Protein AF-A0A812YQ00-F1 (afdb_monomer_lite)

pLDDT: mean 88.26, std 10.41, range [41.34, 98.38]

Sequence (269 aa):
MVVDFFAPWCKACPKAAQKMDELAEKHSGRCQFVLVCVDGSIEEARDFASTHGIQRCIITAVVDEDAPQSYGVSGLPHTTVIAPSGKVAKNGNHTEVTLPDDLDAVLATEDAILPAPRQSRVSEEYRRLEKEDPLLKENPKRWVMFPLQHPEVWEMYKKHEASFWTAEEIDLAQDSKDWVNLNEGEQHFIKHVLAFFAASDGIVLENLASQFSSEIQIPEARAFYGFQIAMENIHSETYSLLIEQYIKDPSERENLFDAIHTMPPVREK

Structure (mmCIF, N/CA/C/O backbone):
data_AF-A0A812YQ00-F1
#
_entry.id   AF-A0A812YQ00-F1
#
loop_
_atom_site.group_PDB
_atom_site.id
_atom_site.type_symbol
_atom_site.label_atom_id
_atom_site.label_alt_id
_atom_site.label_comp_id
_atom_site.label_asym_id
_atom_site.label_entity_id
_atom_site.label_seq_id
_atom_site.pdbx_PDB_ins_code
_atom_site.Cartn_x
_atom_site.Cartn_y
_atom_site.Cartn_z
_atom_site.occupancy
_atom_site.B_iso_or_equiv
_atom_site.auth_seq_id
_atom_site.auth_comp_id
_atom_site.auth_asym_id
_atom_site.auth_atom_id
_atom_site.pdbx_PDB_model_num
ATOM 1 N N . MET A 1 1 ? -7.955 -9.219 -30.422 1.00 87.31 1 MET A N 1
ATOM 2 C CA . MET A 1 1 ? -8.400 -7.944 -29.817 1.00 87.31 1 MET A CA 1
ATOM 3 C C . MET A 1 1 ? -8.642 -6.952 -30.935 1.00 87.31 1 MET A C 1
ATOM 5 O O . MET A 1 1 ? -7.884 -6.961 -31.898 1.00 87.31 1 MET A O 1
ATOM 9 N N . VAL A 1 2 ? -9.677 -6.130 -30.825 1.00 91.75 2 VAL A N 1
ATOM 10 C CA . VAL A 1 2 ? -9.954 -5.030 -31.753 1.00 91.75 2 VAL A CA 1
ATOM 11 C C . VAL A 1 2 ? -9.782 -3.725 -30.991 1.00 91.75 2 VAL A C 1
ATOM 13 O O . VAL A 1 2 ? -10.356 -3.563 -29.916 1.00 91.75 2 VAL A O 1
ATOM 16 N N . VAL A 1 3 ? -8.969 -2.825 -31.528 1.00 93.25 3 VAL A N 1
ATOM 17 C CA . VAL A 1 3 ? -8.712 -1.498 -30.967 1.00 93.25 3 VAL A CA 1
ATOM 18 C C . VAL A 1 3 ? -9.261 -0.470 -31.940 1.00 93.25 3 VAL A C 1
ATOM 20 O O . VAL A 1 3 ? -8.992 -0.583 -33.133 1.00 93.25 3 VAL A O 1
ATOM 23 N N . ASP A 1 4 ? -10.010 0.511 -31.458 1.00 94.00 4 ASP A N 1
ATOM 24 C CA . ASP A 1 4 ? -10.463 1.634 -32.275 1.00 94.00 4 ASP A CA 1
ATOM 25 C C . ASP A 1 4 ? -10.107 2.955 -31.620 1.00 94.00 4 ASP A C 1
ATOM 27 O O . ASP A 1 4 ? -10.330 3.175 -30.428 1.00 94.00 4 ASP A O 1
ATOM 31 N N . PHE A 1 5 ? -9.487 3.808 -32.420 1.00 94.38 5 PHE A N 1
ATOM 32 C CA . PHE A 1 5 ? -9.024 5.118 -32.023 1.00 94.38 5 PHE A CA 1
ATOM 33 C C . PHE A 1 5 ? -10.079 6.147 -32.404 1.00 94.38 5 PHE A C 1
ATOM 35 O O . PHE A 1 5 ? -10.497 6.230 -33.564 1.00 94.38 5 PHE A O 1
ATOM 42 N N . PHE A 1 6 ? -10.474 6.961 -31.428 1.00 94.75 6 PHE A N 1
ATOM 43 C CA . PHE A 1 6 ? -11.501 7.980 -31.591 1.00 94.75 6 PHE A CA 1
ATOM 44 C C . PHE A 1 6 ? -11.133 9.283 -30.882 1.00 94.75 6 PHE A C 1
ATOM 46 O O . PHE A 1 6 ? -10.221 9.335 -30.061 1.00 94.75 6 PHE A O 1
ATOM 53 N N . ALA A 1 7 ? -11.884 10.338 -31.187 1.00 93.25 7 ALA A N 1
ATOM 54 C CA . ALA A 1 7 ? -11.854 11.593 -30.447 1.00 93.25 7 ALA A CA 1
ATOM 55 C C . ALA A 1 7 ? -13.291 12.080 -30.190 1.00 93.25 7 ALA A C 1
ATOM 57 O O . ALA A 1 7 ? -14.163 11.820 -31.027 1.00 93.25 7 ALA A O 1
ATOM 58 N N . PRO A 1 8 ? -13.575 12.814 -29.101 1.00 91.06 8 PRO A N 1
ATOM 59 C CA . PRO A 1 8 ? -14.932 13.270 -28.784 1.00 91.06 8 PRO A CA 1
ATOM 60 C C . PRO A 1 8 ? -15.553 14.163 -29.871 1.00 91.06 8 PRO A C 1
ATOM 62 O O . PRO A 1 8 ? -16.758 14.116 -30.113 1.00 91.06 8 PRO A O 1
ATOM 65 N N . TRP A 1 9 ? -14.733 14.940 -30.586 1.00 90.62 9 TRP A N 1
ATOM 66 C CA . TRP A 1 9 ? -15.171 15.817 -31.681 1.00 90.62 9 TRP A CA 1
ATOM 67 C C . TRP A 1 9 ? -15.408 15.084 -33.016 1.00 90.62 9 TRP A C 1
ATOM 69 O O . TRP A 1 9 ? -15.909 15.673 -33.983 1.00 90.62 9 TRP A O 1
ATOM 79 N N . CYS A 1 10 ? -15.054 13.801 -33.109 1.00 92.56 10 CYS A N 1
ATOM 80 C CA . CYS A 1 10 ? -15.135 13.019 -34.337 1.00 92.56 10 CYS A CA 1
ATOM 81 C C . CYS A 1 10 ? -16.581 12.616 -34.664 1.00 92.56 10 CYS A C 1
ATOM 83 O O . CYS A 1 10 ? -17.190 11.783 -33.998 1.00 92.56 10 CYS A O 1
ATOM 85 N N . LYS A 1 11 ? -17.119 13.127 -35.778 1.00 92.12 11 LYS A N 1
ATOM 86 C CA . LYS A 1 11 ? -18.513 12.871 -36.200 1.00 92.12 11 LYS A CA 1
ATOM 87 C C . LYS A 1 11 ? -18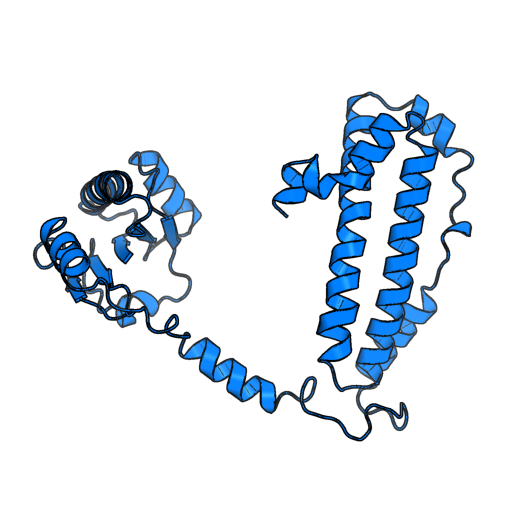.818 11.413 -36.558 1.00 92.12 11 LYS A C 1
ATOM 89 O O . LYS A 1 11 ? -19.960 10.982 -36.430 1.00 92.12 11 LYS A O 1
ATOM 94 N N . ALA A 1 12 ? -17.833 10.677 -37.069 1.00 91.31 12 ALA A N 1
ATOM 95 C CA . ALA A 1 12 ? -18.013 9.293 -37.509 1.00 91.31 12 ALA A CA 1
ATOM 96 C C . ALA A 1 12 ? -17.784 8.271 -36.381 1.00 91.31 12 ALA A C 1
ATOM 98 O O . ALA A 1 12 ? -18.273 7.144 -36.465 1.00 91.31 12 ALA A O 1
ATOM 99 N N . CYS A 1 13 ? -17.095 8.676 -35.314 1.00 93.25 13 CYS A N 1
ATOM 100 C CA . CYS A 1 13 ? -16.687 7.803 -34.226 1.00 93.25 13 CYS A CA 1
ATOM 101 C C . CYS A 1 13 ? -17.855 7.227 -33.402 1.00 93.25 13 CYS A C 1
ATOM 103 O O . CYS A 1 13 ? -17.796 6.040 -33.099 1.00 93.25 13 CYS A O 1
ATOM 105 N N . PRO A 1 14 ? -18.956 7.958 -33.117 1.00 94.69 14 PRO A N 1
ATOM 106 C CA . PRO A 1 14 ? -20.112 7.387 -32.420 1.00 94.69 14 PRO A CA 1
ATOM 107 C C . PRO A 1 14 ? -20.666 6.117 -33.066 1.00 94.69 14 PRO A C 1
ATOM 109 O O . PRO A 1 14 ? -20.865 5.109 -32.397 1.00 94.69 14 PRO A O 1
ATOM 112 N N . LYS A 1 15 ? -20.868 6.140 -34.389 1.00 92.12 15 LYS A N 1
ATOM 113 C CA . LYS A 1 15 ? -21.418 4.992 -35.122 1.00 92.12 15 LYS A CA 1
ATOM 114 C C . LYS A 1 15 ? -20.448 3.812 -35.155 1.00 92.12 15 LYS A C 1
ATOM 116 O O . LYS A 1 15 ? -20.885 2.668 -35.072 1.00 92.12 15 LYS A O 1
ATOM 121 N N . ALA A 1 16 ? -19.151 4.087 -35.295 1.00 91.12 16 ALA A N 1
ATOM 122 C CA . ALA A 1 16 ? -18.119 3.054 -35.271 1.00 91.12 16 ALA A CA 1
ATOM 123 C C . ALA A 1 16 ? -18.044 2.381 -33.892 1.00 91.12 16 ALA A C 1
ATOM 125 O O . ALA A 1 16 ? -18.091 1.156 -33.805 1.00 91.12 16 ALA A O 1
ATOM 126 N N . ALA A 1 17 ? -18.044 3.179 -32.825 1.00 93.50 17 ALA A N 1
ATOM 127 C CA . ALA A 1 17 ? -18.004 2.698 -31.453 1.00 93.50 17 ALA A CA 1
ATOM 128 C C . ALA A 1 17 ? -19.263 1.901 -31.063 1.00 93.50 17 ALA A C 1
ATOM 130 O O . ALA A 1 17 ? -19.146 0.851 -30.440 1.00 93.50 17 ALA A O 1
ATOM 131 N N . GLN A 1 18 ? -20.457 2.324 -31.497 1.00 94.44 18 GLN A N 1
ATOM 132 C CA . GLN A 1 18 ? -21.696 1.552 -31.307 1.00 94.44 18 GLN A CA 1
ATOM 133 C C . GLN A 1 18 ? -21.634 0.187 -31.997 1.00 94.44 18 GLN A C 1
ATOM 135 O O . GLN A 1 18 ? -21.925 -0.836 -31.383 1.00 94.44 18 GLN A O 1
ATOM 140 N N . LYS A 1 19 ? -21.177 0.154 -33.255 1.00 91.56 19 LYS A N 1
ATOM 141 C CA . LYS A 1 19 ? -20.983 -1.102 -33.990 1.00 91.56 19 LYS A CA 1
ATOM 142 C C . LYS A 1 19 ? -19.973 -2.016 -33.289 1.00 91.56 19 LYS A C 1
ATOM 144 O O . LYS A 1 19 ? -20.130 -3.233 -33.302 1.00 91.56 19 LYS A O 1
ATOM 149 N N . MET A 1 20 ? -18.930 -1.453 -32.684 1.00 91.56 20 MET A N 1
ATOM 150 C CA . MET A 1 20 ? -17.983 -2.233 -31.889 1.00 91.56 20 MET A CA 1
ATOM 151 C C . MET A 1 20 ? -18.586 -2.779 -30.605 1.00 91.56 20 MET A C 1
ATOM 153 O O . MET A 1 20 ? -18.267 -3.907 -30.247 1.00 91.56 20 MET A O 1
ATOM 157 N N . ASP A 1 21 ? -19.457 -2.026 -29.941 1.00 93.38 21 ASP A N 1
ATOM 158 C CA . ASP A 1 21 ? -20.121 -2.483 -28.722 1.00 93.38 21 ASP A CA 1
ATOM 159 C C . ASP A 1 21 ? -21.048 -3.678 -28.994 1.00 93.38 21 ASP A C 1
ATOM 161 O O . ASP A 1 21 ? -21.000 -4.681 -28.279 1.00 93.38 21 ASP A O 1
ATOM 165 N N . GLU A 1 22 ? -21.790 -3.638 -30.106 1.00 92.81 22 GLU A N 1
ATOM 166 C CA . GLU A 1 22 ? -22.585 -4.776 -30.596 1.00 92.81 22 GLU A CA 1
ATOM 167 C C . GLU A 1 22 ? -21.708 -6.014 -30.869 1.00 92.81 22 GLU A C 1
ATOM 169 O O . GLU A 1 22 ? -22.063 -7.149 -30.535 1.00 92.81 22 GLU A O 1
ATOM 174 N N . LEU A 1 23 ? -20.525 -5.814 -31.458 1.00 90.69 23 LEU A N 1
ATOM 175 C CA . LEU A 1 23 ? -19.574 -6.900 -31.706 1.00 90.69 23 LEU A CA 1
ATOM 176 C C . LEU A 1 23 ? -18.938 -7.426 -30.415 1.00 90.69 23 LEU A C 1
ATOM 178 O O . LEU A 1 23 ? -18.712 -8.632 -30.300 1.00 90.69 23 LEU A O 1
ATOM 182 N N . ALA A 1 24 ? -18.686 -6.560 -29.436 1.00 89.19 24 ALA A N 1
ATOM 183 C CA . ALA A 1 24 ? -18.178 -6.947 -28.126 1.00 89.19 24 ALA A CA 1
ATOM 184 C C . ALA A 1 24 ? -19.160 -7.861 -27.385 1.00 89.19 24 ALA A C 1
ATOM 186 O O . ALA A 1 24 ? -18.736 -8.819 -26.735 1.00 89.19 24 ALA A O 1
ATOM 187 N N . GLU A 1 25 ? -20.465 -7.632 -27.543 1.00 87.69 25 GLU A N 1
ATOM 188 C CA . GLU A 1 25 ? -21.492 -8.546 -27.042 1.00 87.69 25 GLU A CA 1
ATOM 189 C C . GLU A 1 25 ? -21.452 -9.898 -27.768 1.00 87.69 25 GLU A C 1
ATOM 191 O O . GLU A 1 25 ? -21.352 -10.947 -27.125 1.00 87.69 25 GLU A O 1
ATOM 196 N N . LYS A 1 26 ? -21.446 -9.890 -29.107 1.00 85.81 26 LYS A N 1
ATOM 197 C CA . LYS A 1 26 ? -21.456 -11.120 -29.920 1.00 85.81 26 LYS A CA 1
ATOM 198 C C . LYS A 1 26 ? -20.206 -11.992 -29.723 1.00 85.81 26 LYS A C 1
ATOM 200 O O . LYS A 1 26 ? -20.291 -13.216 -29.816 1.00 85.81 26 LYS A O 1
ATOM 205 N N . HIS A 1 27 ? -19.051 -11.380 -29.460 1.00 83.69 27 HIS A N 1
ATOM 206 C CA . HIS A 1 27 ? -17.756 -12.059 -29.316 1.00 83.69 27 HIS A CA 1
ATOM 207 C C . HIS A 1 27 ? -17.235 -12.074 -27.869 1.00 83.69 27 HIS A C 1
ATOM 209 O O . HIS A 1 27 ? -16.031 -12.256 -27.643 1.00 83.69 27 HIS A O 1
ATOM 215 N N . SER A 1 28 ? -18.134 -11.923 -26.890 1.00 76.38 28 SER A N 1
ATOM 216 C CA . SER A 1 28 ? -17.798 -11.965 -25.467 1.00 76.38 28 SER A CA 1
ATOM 217 C C . SER A 1 28 ? -17.020 -13.240 -25.110 1.00 76.38 28 SER A C 1
ATOM 219 O O . SER A 1 28 ? -17.361 -14.345 -25.535 1.00 76.38 28 SER A O 1
ATOM 221 N N . GLY A 1 29 ? -15.911 -13.083 -24.384 1.00 74.25 29 GLY A N 1
ATOM 222 C CA . GLY A 1 29 ? -15.015 -14.181 -23.999 1.00 74.25 29 GLY A CA 1
ATOM 223 C C . GLY A 1 29 ? -14.065 -14.684 -25.096 1.00 74.25 29 GLY A C 1
ATOM 224 O O . GLY A 1 29 ? -13.142 -15.431 -24.785 1.00 74.25 29 GLY A O 1
ATOM 225 N N . ARG A 1 30 ? -14.231 -14.263 -26.359 1.00 78.38 30 ARG A N 1
ATOM 226 C CA . ARG A 1 30 ? -13.346 -14.650 -27.480 1.00 78.38 30 ARG A CA 1
ATOM 227 C C . ARG A 1 30 ? -12.464 -13.513 -27.981 1.00 78.38 30 ARG A C 1
ATOM 229 O O . ARG A 1 30 ? -11.378 -13.762 -28.497 1.00 78.38 30 ARG A O 1
ATOM 236 N N . CYS A 1 31 ? -12.917 -12.269 -27.854 1.00 82.38 31 CYS A N 1
ATOM 237 C CA . CYS A 1 31 ? -12.161 -11.098 -28.274 1.00 82.38 31 CYS A CA 1
ATOM 238 C C . CYS A 1 31 ? -12.436 -9.916 -27.343 1.00 82.38 31 CYS A C 1
ATOM 240 O O . CYS A 1 31 ? -13.573 -9.676 -26.951 1.00 82.38 31 CYS A O 1
ATOM 242 N N . GLN A 1 32 ? -11.388 -9.163 -27.014 1.00 89.69 32 GLN A N 1
ATOM 243 C CA . GLN A 1 32 ? -11.511 -7.873 -26.340 1.00 89.69 32 GLN A CA 1
ATOM 244 C C . GLN A 1 32 ? -11.695 -6.756 -27.368 1.00 89.69 32 GLN A C 1
ATOM 246 O O . GLN A 1 32 ? -11.087 -6.804 -28.443 1.00 89.69 32 GLN A O 1
ATOM 251 N N . PHE A 1 33 ? -12.504 -5.763 -27.012 1.00 93.00 33 PHE A N 1
ATOM 252 C CA . PHE A 1 33 ? -12.762 -4.561 -27.798 1.00 93.00 33 PHE A CA 1
ATOM 253 C C . PHE A 1 33 ? -12.385 -3.352 -26.950 1.00 93.00 33 PHE A C 1
ATOM 255 O O . PHE A 1 33 ? -12.850 -3.227 -25.816 1.00 93.00 33 PHE A O 1
ATOM 262 N N . VAL A 1 34 ? -11.508 -2.506 -27.481 1.00 94.81 34 VAL A N 1
ATOM 263 C CA . VAL A 1 34 ? -10.932 -1.366 -26.765 1.00 94.81 34 VAL A CA 1
ATOM 264 C C . VAL A 1 34 ? -11.170 -0.101 -27.577 1.00 94.81 34 VAL A C 1
ATOM 266 O O . VAL A 1 34 ? -10.795 -0.048 -28.747 1.00 94.81 34 VAL A O 1
ATOM 269 N N . LEU A 1 35 ? -11.765 0.910 -26.951 1.00 94.56 35 LEU A N 1
ATOM 270 C CA . LEU A 1 35 ? -11.884 2.257 -27.495 1.00 94.56 35 LEU A CA 1
ATOM 271 C C . LEU A 1 35 ? -10.826 3.146 -26.848 1.00 94.56 35 LEU A C 1
ATOM 273 O O . LEU A 1 35 ? -10.769 3.268 -25.622 1.00 94.56 35 LEU A O 1
ATOM 277 N N . VAL A 1 36 ? -9.995 3.761 -27.681 1.00 94.81 36 VAL A N 1
ATOM 278 C CA . VAL A 1 36 ? -8.863 4.588 -27.268 1.00 94.81 36 VAL A CA 1
ATOM 279 C C . VAL A 1 36 ? -9.125 6.031 -27.685 1.00 94.81 36 VAL A C 1
ATOM 281 O O . VAL A 1 36 ? -9.120 6.352 -28.873 1.00 94.81 36 VAL A O 1
ATOM 284 N N . CYS A 1 37 ? -9.344 6.907 -26.706 1.00 94.19 37 CYS A N 1
ATOM 285 C CA . CYS A 1 37 ? -9.453 8.343 -26.935 1.00 94.19 37 CYS A CA 1
ATOM 286 C C . CYS A 1 37 ? -8.060 8.927 -27.198 1.00 94.19 37 CYS A C 1
ATOM 288 O O . CYS A 1 37 ? -7.191 8.845 -26.329 1.00 94.19 37 CYS A O 1
ATOM 290 N N . VAL A 1 38 ? -7.839 9.481 -28.392 1.00 92.12 38 VAL A N 1
ATOM 291 C CA . VAL A 1 38 ? -6.534 10.041 -28.798 1.00 92.12 38 VAL A CA 1
ATOM 292 C C . VAL A 1 38 ? -6.415 11.547 -28.589 1.00 92.12 38 VAL A C 1
ATOM 294 O O . VAL A 1 38 ? -5.325 12.087 -28.722 1.00 92.12 38 VAL A O 1
ATOM 297 N N . ASP A 1 39 ? -7.526 12.220 -28.302 1.00 89.00 39 ASP A N 1
ATOM 298 C CA . ASP A 1 39 ? -7.591 13.672 -28.142 1.00 89.00 39 ASP A CA 1
ATOM 299 C C . ASP A 1 39 ? -8.668 14.012 -27.107 1.00 89.00 39 ASP A C 1
ATOM 301 O O . ASP A 1 39 ? -9.806 14.353 -27.442 1.00 89.00 39 ASP A O 1
ATOM 305 N N . GLY A 1 40 ? -8.324 13.766 -25.843 1.00 86.69 40 GLY A N 1
ATOM 306 C CA . GLY A 1 40 ? -9.187 13.989 -24.690 1.00 86.69 40 GLY A CA 1
ATOM 307 C C . GLY A 1 40 ? -8.776 13.172 -23.466 1.00 86.69 40 GLY A C 1
ATOM 308 O O . GLY A 1 40 ? -7.992 12.223 -23.555 1.00 86.69 40 GLY A O 1
ATOM 309 N N . SER A 1 41 ? -9.316 13.536 -22.307 1.00 90.31 41 SER A N 1
ATOM 310 C CA . SER A 1 41 ? -9.059 12.835 -21.048 1.00 90.31 41 SER A CA 1
ATOM 311 C C . SER A 1 41 ? -9.810 11.498 -20.965 1.00 90.31 41 SER A C 1
ATOM 313 O O . SER A 1 41 ? -10.739 11.212 -21.726 1.00 90.31 41 SER A O 1
ATOM 315 N N . ILE A 1 42 ? -9.445 10.664 -19.986 1.00 91.94 42 ILE A N 1
ATOM 316 C CA . ILE A 1 42 ? -10.199 9.440 -19.679 1.00 91.94 42 ILE A CA 1
ATOM 317 C C . ILE A 1 42 ? -11.641 9.735 -19.236 1.00 91.94 42 ILE A C 1
ATOM 319 O O . ILE A 1 42 ? -12.530 8.911 -19.444 1.00 91.94 42 ILE A O 1
ATOM 323 N N . GLU A 1 43 ? -11.889 10.902 -18.639 1.00 93.19 43 GLU A N 1
ATOM 324 C CA . GLU A 1 43 ? -13.228 11.338 -18.232 1.00 93.19 43 GLU A CA 1
ATOM 325 C C . GLU A 1 43 ? -14.070 11.666 -19.467 1.00 93.19 43 GLU A C 1
ATOM 327 O O . GLU A 1 43 ? -15.156 11.117 -19.624 1.00 93.19 43 GLU A O 1
ATOM 332 N N . GLU A 1 44 ? -13.517 12.421 -20.419 1.00 92.50 44 GLU A N 1
ATOM 333 C CA . GLU A 1 44 ? -14.179 12.727 -21.694 1.00 92.50 44 GLU A CA 1
ATOM 334 C C . GLU A 1 44 ? -14.442 11.460 -22.524 1.00 92.50 44 GLU A C 1
ATOM 336 O O . GLU A 1 44 ? -15.482 11.332 -23.175 1.00 92.50 44 GLU A O 1
ATOM 341 N N . ALA A 1 45 ? -13.533 10.480 -22.469 1.00 93.62 45 ALA A N 1
ATOM 342 C CA . ALA A 1 45 ? -13.716 9.180 -23.110 1.00 93.62 45 ALA A CA 1
ATOM 343 C C . ALA A 1 45 ? -14.884 8.385 -22.494 1.00 93.62 45 ALA A C 1
ATOM 345 O O . ALA A 1 45 ? -15.663 7.754 -23.216 1.00 93.62 45 ALA A O 1
ATOM 346 N N . ARG A 1 46 ? -15.027 8.417 -21.163 1.00 94.50 46 ARG A N 1
ATOM 347 C CA . ARG A 1 46 ? -16.142 7.775 -20.444 1.00 94.50 46 ARG A CA 1
ATOM 348 C C . ARG A 1 46 ? -17.464 8.492 -20.696 1.00 94.50 46 ARG A C 1
ATOM 350 O O . ARG A 1 46 ? -18.473 7.823 -20.915 1.00 94.50 46 ARG A O 1
ATOM 357 N N . ASP A 1 47 ? -17.456 9.819 -20.740 1.00 95.19 47 ASP A N 1
ATOM 358 C CA . ASP A 1 47 ? -18.634 10.622 -21.074 1.00 95.19 47 ASP A CA 1
ATOM 359 C C . ASP A 1 47 ? -19.103 10.350 -22.502 1.00 95.19 47 ASP A C 1
ATOM 361 O O . ASP A 1 47 ? -20.301 10.172 -22.746 1.00 95.19 47 ASP A O 1
ATOM 365 N N . PHE A 1 48 ? -18.165 10.230 -23.445 1.00 95.75 48 PHE A N 1
ATOM 366 C CA . PHE A 1 48 ? -18.461 9.798 -24.805 1.00 95.75 48 PHE A CA 1
ATOM 367 C C . PHE A 1 48 ? -19.119 8.413 -24.822 1.00 95.75 48 PHE A C 1
ATOM 369 O O . PHE A 1 48 ? -20.138 8.238 -25.497 1.00 95.75 48 PHE A O 1
ATOM 376 N N . ALA A 1 49 ? -18.578 7.449 -24.071 1.00 94.56 49 ALA A N 1
ATOM 377 C CA . ALA A 1 49 ? -19.127 6.097 -23.989 1.00 94.56 49 ALA A CA 1
ATOM 378 C C . ALA A 1 49 ? -20.560 6.090 -23.433 1.00 94.56 49 ALA A C 1
ATOM 380 O O . ALA A 1 49 ? -21.468 5.540 -24.059 1.00 94.56 49 ALA A O 1
ATOM 381 N N . SER A 1 50 ? -20.777 6.783 -22.313 1.00 95.06 50 SER A N 1
ATOM 382 C CA . SER A 1 50 ? -22.085 6.931 -21.666 1.00 95.06 50 SER A CA 1
ATOM 383 C C . SER A 1 50 ? -23.114 7.585 -22.594 1.00 95.06 50 SER A C 1
ATOM 385 O O . SER A 1 50 ? -24.207 7.055 -22.797 1.00 95.06 50 SER A O 1
ATOM 387 N N . THR A 1 51 ? -22.734 8.689 -23.245 1.00 95.56 51 THR A N 1
ATOM 388 C CA . THR A 1 51 ? -23.607 9.457 -24.150 1.00 95.56 51 THR A CA 1
ATOM 389 C C . THR A 1 51 ? -24.082 8.634 -25.347 1.00 95.56 51 THR A C 1
ATOM 391 O O . THR A 1 51 ? -25.204 8.816 -25.821 1.00 95.56 51 THR A O 1
ATOM 394 N N . HIS A 1 52 ? -23.245 7.720 -25.841 1.00 94.88 52 HIS A N 1
ATOM 395 C CA . HIS A 1 52 ? -23.534 6.930 -27.040 1.00 94.88 52 HIS A CA 1
ATOM 396 C C . HIS A 1 52 ? -23.970 5.490 -26.746 1.00 94.88 52 HIS A C 1
ATOM 398 O O . HIS A 1 52 ? -24.179 4.726 -27.691 1.00 94.88 52 HIS A O 1
ATOM 404 N N . GLY A 1 53 ? -24.161 5.140 -25.469 1.00 93.69 53 GLY A N 1
ATOM 405 C CA . GLY A 1 53 ? -24.676 3.839 -25.042 1.00 93.69 53 GLY A CA 1
ATOM 406 C C . GLY A 1 53 ? -23.672 2.691 -25.162 1.00 93.69 53 GLY A C 1
ATOM 407 O O . GLY A 1 53 ? -24.089 1.556 -25.354 1.00 93.69 53 GLY A O 1
ATOM 408 N N . ILE A 1 54 ? -22.373 2.975 -25.069 1.00 95.38 54 ILE A N 1
ATOM 409 C CA . ILE A 1 54 ? -21.300 1.977 -25.146 1.00 95.38 54 ILE A CA 1
ATOM 410 C C . ILE A 1 54 ? -21.069 1.400 -23.748 1.00 95.38 54 ILE A C 1
ATOM 412 O O . ILE A 1 54 ? -20.698 2.136 -22.831 1.00 95.38 54 ILE A O 1
ATOM 416 N N . GLN A 1 55 ? -21.292 0.098 -23.573 1.00 91.06 55 GLN A N 1
ATOM 417 C CA . GLN A 1 55 ? -21.258 -0.547 -22.250 1.00 91.06 55 GLN A CA 1
ATOM 418 C C . GLN A 1 55 ? -20.268 -1.708 -22.142 1.00 91.06 55 GLN A C 1
ATOM 420 O O . GLN A 1 55 ? -19.891 -2.093 -21.035 1.00 91.06 55 GLN A O 1
ATOM 425 N N . ARG A 1 56 ? -19.881 -2.313 -23.265 1.00 89.81 56 ARG A N 1
ATOM 426 C CA . ARG A 1 56 ? -19.110 -3.565 -23.312 1.00 89.81 56 ARG A CA 1
ATOM 427 C C . ARG A 1 56 ? -17.656 -3.338 -23.699 1.00 89.81 56 ARG A C 1
ATOM 429 O O . ARG A 1 56 ? -16.795 -4.138 -23.333 1.00 89.81 56 ARG A O 1
ATOM 436 N N . CYS A 1 57 ? -17.382 -2.278 -24.448 1.00 92.12 57 CYS A N 1
ATOM 437 C CA . CYS A 1 57 ? -16.026 -1.917 -24.832 1.00 92.12 57 CYS A CA 1
ATOM 438 C C . CYS A 1 57 ? -15.219 -1.390 -23.634 1.00 92.12 57 CYS A C 1
ATOM 440 O O . CYS A 1 57 ? -15.714 -0.627 -22.806 1.00 92.12 57 CYS A O 1
ATOM 442 N N . ILE A 1 58 ? -13.940 -1.762 -23.575 1.00 93.88 58 ILE A N 1
ATOM 443 C CA . ILE A 1 58 ? -12.983 -1.202 -22.618 1.00 93.88 58 ILE A CA 1
ATOM 444 C C . ILE A 1 58 ? -12.653 0.217 -23.076 1.00 93.88 58 ILE A C 1
ATOM 446 O O . ILE A 1 58 ? -12.214 0.411 -24.208 1.00 93.88 58 ILE A O 1
ATOM 450 N N . ILE A 1 59 ? -12.846 1.199 -22.200 1.00 94.12 59 ILE A N 1
ATOM 451 C CA . ILE A 1 59 ? -12.598 2.609 -22.505 1.00 94.12 59 ILE A CA 1
ATOM 452 C C . ILE A 1 59 ? -11.260 3.030 -21.912 1.00 94.12 59 ILE A C 1
ATOM 454 O O . ILE A 1 59 ? -11.018 2.842 -20.719 1.00 94.12 59 ILE A O 1
ATOM 458 N N . THR A 1 60 ? -10.405 3.623 -22.737 1.00 93.31 60 THR A N 1
ATOM 459 C CA . THR A 1 60 ? -9.135 4.201 -22.300 1.00 93.31 60 THR A CA 1
ATOM 460 C C . THR A 1 60 ? -8.830 5.497 -23.051 1.00 93.31 60 THR A C 1
ATOM 462 O O . THR A 1 60 ? -9.454 5.802 -24.068 1.00 93.31 60 THR A O 1
ATOM 465 N N . ALA A 1 61 ? -7.869 6.264 -22.550 1.00 90.88 61 ALA A N 1
ATOM 466 C CA . ALA A 1 61 ? -7.334 7.451 -23.199 1.00 90.88 61 ALA A CA 1
ATOM 467 C C . ALA A 1 61 ? -5.818 7.313 -23.339 1.00 90.88 61 ALA A C 1
ATOM 469 O O . ALA A 1 61 ? -5.158 6.646 -22.536 1.00 90.88 61 ALA A O 1
ATOM 470 N N . VAL A 1 62 ? -5.277 7.912 -24.390 1.00 85.81 62 VAL A N 1
ATOM 471 C CA . VAL A 1 62 ? -3.841 7.932 -24.637 1.00 85.81 62 VAL A CA 1
ATOM 472 C C . VAL A 1 62 ? -3.148 8.759 -23.551 1.00 85.81 62 VAL A C 1
ATOM 474 O O . VAL A 1 62 ? -3.522 9.896 -23.295 1.00 85.81 62 VAL A O 1
ATOM 477 N N . VAL A 1 63 ? -2.131 8.173 -22.914 1.00 74.56 63 VAL A N 1
ATOM 478 C CA . VAL A 1 63 ? -1.248 8.868 -21.956 1.00 74.56 63 VAL A CA 1
ATOM 479 C C . VAL A 1 63 ? 0.029 9.369 -22.643 1.00 74.56 63 VAL A C 1
ATOM 481 O O . VAL A 1 63 ? 0.641 10.331 -22.196 1.00 74.56 63 VAL A O 1
ATOM 484 N N . ASP A 1 64 ? 0.418 8.713 -23.738 1.00 75.62 64 ASP A N 1
ATOM 485 C CA . ASP A 1 64 ? 1.602 9.008 -24.546 1.00 75.62 64 ASP A CA 1
ATOM 486 C C . ASP A 1 64 ? 1.168 9.479 -25.940 1.00 75.62 64 ASP A C 1
ATOM 488 O O . ASP A 1 64 ? 0.685 8.672 -26.735 1.00 75.62 64 ASP A O 1
ATOM 492 N N . GLU A 1 65 ? 1.329 10.770 -26.237 1.00 67.56 65 GLU A N 1
ATOM 493 C CA . GLU A 1 65 ? 0.876 11.407 -27.485 1.00 67.56 65 GLU A CA 1
ATOM 494 C C . GLU A 1 65 ? 1.428 10.738 -28.763 1.00 67.56 65 GLU A C 1
ATOM 496 O O . GLU A 1 65 ? 0.805 10.832 -29.826 1.00 67.56 65 GLU A O 1
ATOM 501 N N . ASP A 1 66 ? 2.535 9.991 -28.675 1.00 73.88 66 ASP A N 1
ATOM 502 C CA . ASP A 1 66 ? 3.121 9.263 -29.807 1.00 73.88 66 ASP A CA 1
ATOM 503 C C . ASP A 1 66 ? 2.501 7.867 -30.025 1.00 73.88 66 ASP A C 1
ATOM 505 O O . ASP A 1 66 ? 2.690 7.242 -31.080 1.00 73.88 66 ASP A O 1
ATOM 509 N N . ALA A 1 67 ? 1.711 7.360 -29.073 1.00 74.31 67 ALA A N 1
ATOM 510 C CA . ALA A 1 67 ? 1.118 6.027 -29.152 1.00 74.31 67 ALA A CA 1
ATOM 511 C C . ALA A 1 67 ? 0.269 5.812 -30.425 1.00 74.31 67 ALA A C 1
ATOM 513 O O . ALA A 1 67 ? 0.484 4.791 -31.085 1.00 74.31 67 ALA A O 1
ATOM 514 N N . PRO A 1 68 ? -0.615 6.731 -30.869 1.00 78.69 68 PRO A N 1
ATOM 515 C CA . PRO A 1 68 ? -1.377 6.556 -32.111 1.00 78.69 68 PRO A CA 1
ATOM 516 C C . PRO A 1 68 ? -0.488 6.429 -33.359 1.00 78.69 68 PRO A C 1
ATOM 518 O O . PRO A 1 68 ? -0.788 5.644 -34.262 1.00 78.69 68 PRO A O 1
ATOM 521 N N . GLN A 1 69 ? 0.649 7.132 -33.396 1.00 78.44 69 GLN A N 1
ATOM 522 C CA . GLN A 1 69 ? 1.588 7.069 -34.522 1.00 78.44 69 GLN A CA 1
ATOM 523 C C . GLN A 1 69 ? 2.234 5.684 -34.632 1.00 78.44 69 GLN A C 1
ATOM 525 O O . GLN A 1 69 ? 2.406 5.164 -35.736 1.00 78.44 69 GLN A O 1
ATOM 530 N N . SER A 1 70 ? 2.523 5.037 -33.497 1.00 75.31 70 SER A N 1
ATOM 531 C CA . SER A 1 70 ? 3.068 3.670 -33.469 1.00 75.31 70 SER A CA 1
ATOM 532 C C . SER A 1 70 ? 2.097 2.618 -34.031 1.00 75.31 70 SER A C 1
ATOM 534 O O . SER A 1 70 ? 2.531 1.593 -34.562 1.00 75.31 70 SER A O 1
ATOM 536 N N . TYR A 1 71 ? 0.791 2.904 -33.985 1.00 74.94 71 TYR A N 1
ATOM 537 C CA . TYR A 1 71 ? -0.266 2.110 -34.616 1.00 74.94 71 TYR A CA 1
ATOM 538 C C . TYR A 1 71 ? -0.558 2.548 -36.058 1.00 74.94 71 TYR A C 1
ATOM 540 O O . TYR A 1 71 ? -1.437 1.979 -36.701 1.00 74.94 71 TYR A O 1
ATOM 548 N N . GLY A 1 72 ? 0.167 3.528 -36.604 1.00 81.00 72 GLY A N 1
ATOM 549 C CA . GLY A 1 72 ? -0.063 4.047 -37.954 1.00 81.00 72 GLY A CA 1
ATOM 550 C C . GLY A 1 72 ? -1.413 4.752 -38.114 1.00 81.00 72 GLY A C 1
ATOM 551 O O . GLY A 1 72 ? -1.970 4.758 -39.214 1.00 81.00 72 GLY A O 1
ATOM 552 N N . VAL A 1 73 ? -1.960 5.307 -37.027 1.00 84.75 73 VAL A N 1
ATOM 553 C CA . VAL A 1 73 ? -3.217 6.062 -37.053 1.00 84.75 73 VAL A CA 1
ATOM 554 C C . VAL A 1 73 ? -3.002 7.340 -37.861 1.00 84.75 73 VAL A C 1
ATOM 556 O O . VAL A 1 73 ? -2.178 8.180 -37.509 1.00 84.75 73 VAL A O 1
ATOM 559 N N . SER A 1 74 ? -3.734 7.477 -38.966 1.00 80.38 74 SER A N 1
ATOM 560 C CA . SER A 1 74 ? -3.623 8.619 -39.895 1.00 80.38 74 SER A CA 1
ATOM 561 C C . SER A 1 74 ? -4.941 9.380 -40.091 1.00 80.38 74 SER A C 1
ATOM 563 O O . SER A 1 74 ? -4.983 10.389 -40.793 1.00 80.38 74 SER A O 1
ATOM 565 N N . GLY A 1 75 ? -6.015 8.925 -39.442 1.00 85.88 75 GLY A N 1
ATOM 566 C CA . GLY A 1 75 ? -7.342 9.538 -39.435 1.00 85.88 75 GLY A CA 1
ATOM 567 C C . GLY A 1 75 ? -8.210 8.913 -38.343 1.00 85.88 75 GLY A C 1
ATOM 568 O O . GLY A 1 75 ? -7.768 7.986 -37.682 1.00 85.88 75 GLY A O 1
ATOM 569 N N . LEU A 1 76 ? -9.430 9.414 -38.136 1.00 90.00 76 LEU A N 1
ATOM 570 C CA . LEU A 1 76 ? -10.378 8.872 -37.152 1.00 90.00 76 LEU A CA 1
ATOM 571 C C . LEU A 1 76 ? -11.768 8.680 -37.796 1.00 90.00 76 LEU A C 1
ATOM 573 O O . LEU A 1 76 ? -12.165 9.513 -38.619 1.00 90.00 76 LEU A O 1
ATOM 577 N N . PRO A 1 77 ? -12.543 7.645 -37.416 1.00 91.19 77 PRO A N 1
ATOM 578 C CA . PRO A 1 77 ? -12.141 6.520 -36.570 1.00 91.19 77 PRO A CA 1
ATOM 579 C C . PRO A 1 77 ? -11.140 5.610 -37.291 1.00 91.19 77 PRO A C 1
ATOM 581 O O . PRO A 1 77 ? -11.182 5.477 -38.522 1.00 91.19 77 PRO A O 1
ATOM 584 N N . HIS A 1 78 ? -10.252 4.991 -36.520 1.00 93.06 78 HIS A N 1
ATOM 585 C CA . HIS A 1 78 ? -9.222 4.087 -37.031 1.00 93.06 78 HIS A CA 1
ATOM 586 C C . HIS A 1 78 ? -9.231 2.794 -36.247 1.00 93.06 78 HIS A C 1
ATOM 588 O O . HIS A 1 78 ? -9.082 2.808 -35.031 1.00 93.06 78 HIS A O 1
ATOM 594 N N . THR A 1 79 ? -9.352 1.679 -36.952 1.00 93.06 79 THR A N 1
ATOM 595 C CA . THR A 1 79 ? -9.524 0.364 -36.353 1.00 93.06 79 THR A CA 1
ATOM 596 C C . THR A 1 79 ? -8.289 -0.495 -36.607 1.00 93.06 79 THR A C 1
ATOM 598 O O . THR A 1 79 ? -7.803 -0.629 -37.732 1.00 93.06 79 THR A O 1
ATOM 601 N N . THR A 1 80 ? -7.807 -1.152 -35.561 1.00 91.50 80 THR A N 1
ATOM 602 C CA . THR A 1 80 ? -6.727 -2.132 -35.612 1.00 91.50 80 THR A CA 1
ATOM 603 C C . THR A 1 80 ? -7.235 -3.473 -35.089 1.00 91.50 80 THR A C 1
ATOM 605 O O . THR A 1 80 ? -7.605 -3.615 -33.923 1.00 91.50 80 THR A O 1
ATOM 608 N N . VAL A 1 81 ? -7.214 -4.497 -35.941 1.00 90.25 81 VAL A N 1
ATOM 609 C CA . VAL A 1 81 ? -7.477 -5.887 -35.553 1.00 90.25 81 VAL A CA 1
ATOM 610 C C . VAL A 1 81 ? -6.146 -6.549 -35.226 1.00 90.25 81 VAL A C 1
ATOM 612 O O . VAL A 1 81 ? -5.270 -6.680 -36.082 1.00 90.25 81 VAL A O 1
ATOM 615 N N . ILE A 1 82 ? -5.993 -6.977 -33.978 1.00 87.38 82 ILE A N 1
ATOM 616 C CA . ILE A 1 82 ? -4.785 -7.613 -33.454 1.00 87.38 82 ILE A CA 1
ATOM 617 C C . ILE A 1 82 ? -5.087 -9.091 -33.217 1.00 87.38 82 ILE A C 1
ATOM 619 O O . ILE A 1 82 ? -5.972 -9.442 -32.425 1.00 87.38 82 ILE A O 1
ATOM 623 N N . ALA A 1 83 ? -4.340 -9.955 -33.902 1.00 82.56 83 ALA A N 1
ATOM 624 C CA . ALA A 1 83 ? -4.424 -11.399 -33.730 1.00 82.56 83 ALA A CA 1
ATOM 625 C C . ALA A 1 83 ? -3.973 -11.815 -32.316 1.00 82.56 83 ALA A C 1
ATOM 627 O O . ALA A 1 83 ? -3.196 -11.088 -31.686 1.00 82.56 83 ALA A O 1
ATOM 628 N N . PRO A 1 84 ? -4.383 -12.997 -31.816 1.00 72.38 84 PRO A N 1
ATOM 629 C CA . PRO A 1 84 ? -3.923 -13.512 -30.522 1.00 72.38 84 PRO A CA 1
ATOM 630 C C . PRO A 1 84 ? -2.393 -13.554 -30.378 1.00 72.38 84 PRO A C 1
ATOM 632 O O . PRO A 1 84 ? -1.870 -13.346 -29.288 1.00 72.38 84 PRO A O 1
ATOM 635 N N . SER A 1 85 ? -1.655 -13.708 -31.485 1.00 69.88 85 SER A N 1
ATOM 636 C CA . SER A 1 85 ? -0.187 -13.651 -31.521 1.00 69.88 85 SER A CA 1
ATOM 637 C C . SER A 1 85 ? 0.419 -12.268 -31.200 1.00 69.88 85 SER A C 1
ATOM 639 O O . SER A 1 85 ? 1.637 -12.092 -31.296 1.00 69.88 85 SER A O 1
ATOM 641 N N . GLY A 1 86 ? -0.403 -11.238 -30.972 1.00 73.88 86 GLY A N 1
ATOM 642 C CA . GLY A 1 86 ? 0.030 -9.848 -30.797 1.00 73.88 86 GLY A CA 1
ATOM 643 C C . GLY A 1 86 ? 0.545 -9.181 -32.080 1.00 73.88 86 GLY A C 1
ATOM 644 O O . GLY A 1 86 ? 1.245 -8.169 -32.009 1.00 73.88 86 GLY A O 1
ATOM 645 N N . LYS A 1 87 ? 0.262 -9.754 -33.259 1.00 80.12 87 LYS A N 1
ATOM 646 C CA . LYS A 1 87 ? 0.541 -9.128 -34.561 1.00 80.12 87 LYS A CA 1
ATOM 647 C C . LYS A 1 87 ? -0.703 -8.394 -35.052 1.00 80.12 87 LYS A C 1
ATOM 649 O O . LYS A 1 87 ? -1.818 -8.886 -34.903 1.00 80.12 87 LYS A O 1
ATOM 654 N N . VAL A 1 88 ? -0.492 -7.237 -35.668 1.00 83.75 88 VAL A N 1
ATOM 655 C CA . VAL A 1 88 ? -1.546 -6.494 -36.359 1.00 83.75 88 VAL A CA 1
ATOM 656 C C . VAL A 1 88 ? -1.955 -7.287 -37.600 1.00 83.75 88 VAL A C 1
ATOM 658 O O . VAL A 1 88 ? -1.135 -7.509 -38.488 1.00 83.75 88 VAL A O 1
ATOM 661 N N . ALA A 1 89 ? -3.201 -7.752 -37.625 1.00 86.44 89 ALA A N 1
ATOM 662 C CA . ALA A 1 89 ? -3.772 -8.517 -38.729 1.00 86.44 89 ALA A CA 1
ATOM 663 C C . ALA A 1 89 ? -4.396 -7.595 -39.782 1.00 86.44 89 ALA A C 1
ATOM 665 O O . ALA A 1 89 ? -4.193 -7.798 -40.978 1.00 86.44 89 ALA A O 1
ATOM 666 N N . LYS A 1 90 ? -5.112 -6.559 -39.332 1.00 88.69 90 LYS A N 1
ATOM 667 C CA . LYS A 1 90 ? -5.651 -5.480 -40.166 1.00 88.69 90 LYS A CA 1
ATOM 668 C C . LYS A 1 90 ? -5.553 -4.153 -39.436 1.00 88.69 90 LYS A C 1
ATOM 670 O O . LYS A 1 90 ? -5.617 -4.113 -38.209 1.00 88.69 90 LYS A O 1
ATOM 675 N N . ASN A 1 91 ? -5.361 -3.083 -40.192 1.00 89.56 91 ASN A N 1
ATOM 676 C CA . ASN A 1 91 ? -5.163 -1.751 -39.651 1.00 89.56 91 ASN A CA 1
ATOM 677 C C . ASN A 1 91 ? -5.565 -0.713 -40.684 1.00 89.56 91 ASN A C 1
ATOM 679 O O . ASN A 1 91 ? -5.095 -0.796 -41.818 1.00 89.56 91 ASN A O 1
ATOM 683 N N . GLY A 1 92 ? -6.390 0.243 -40.288 1.00 87.44 92 GLY A N 1
ATOM 684 C CA . GLY A 1 92 ? -6.831 1.293 -41.189 1.00 87.44 92 GLY A CA 1
ATOM 685 C C . GLY A 1 92 ? -8.140 1.923 -40.754 1.00 87.44 92 GLY A C 1
ATOM 686 O O . GLY A 1 92 ? -8.704 1.610 -39.704 1.00 87.44 92 GLY A O 1
ATOM 687 N N . ASN A 1 93 ? -8.640 2.815 -41.591 1.00 85.25 93 ASN A N 1
ATOM 688 C CA . ASN A 1 93 ? -9.946 3.425 -41.383 1.00 85.25 93 ASN A CA 1
ATOM 689 C C . ASN A 1 93 ? -11.090 2.422 -41.668 1.00 85.25 93 ASN A C 1
ATOM 691 O O . ASN A 1 93 ? -10.887 1.305 -42.143 1.00 85.25 93 ASN A O 1
ATOM 695 N N . HIS A 1 94 ? -12.330 2.855 -41.447 1.00 72.62 94 HIS A N 1
ATOM 696 C CA . HIS A 1 94 ? -13.547 2.059 -41.667 1.00 72.62 94 HIS A CA 1
ATOM 697 C C . HIS A 1 94 ? -13.798 1.588 -43.120 1.00 72.62 94 HIS A C 1
ATOM 699 O O . HIS A 1 94 ? -14.756 0.852 -43.355 1.00 72.62 94 HIS A O 1
ATOM 705 N N . THR A 1 95 ? -12.997 2.024 -44.100 1.00 74.50 95 THR A N 1
ATOM 706 C CA . THR A 1 95 ? -13.032 1.512 -45.487 1.00 74.50 95 THR A CA 1
ATOM 707 C C . THR A 1 95 ? -11.970 0.445 -45.753 1.00 74.50 95 THR A C 1
ATOM 709 O O . THR A 1 95 ? -12.123 -0.354 -46.672 1.00 74.50 95 THR A O 1
ATOM 712 N N . GLU A 1 96 ? -10.919 0.409 -44.934 1.00 82.12 96 GLU A N 1
ATOM 713 C CA . GLU A 1 96 ? -9.801 -0.536 -45.025 1.00 82.12 96 GLU A CA 1
ATOM 714 C C . GLU A 1 96 ? -9.982 -1.732 -44.082 1.00 82.12 96 GLU A C 1
ATOM 716 O O . GLU A 1 96 ? -9.486 -2.825 -44.364 1.00 82.12 96 GLU A O 1
ATOM 721 N N . VAL A 1 97 ? -10.706 -1.529 -42.977 1.00 85.12 97 VAL A N 1
ATOM 722 C CA . VAL A 1 97 ? -11.068 -2.566 -42.010 1.00 85.12 97 VAL A CA 1
ATOM 723 C C . VAL A 1 97 ? -12.583 -2.744 -41.987 1.00 85.12 97 VAL A C 1
ATOM 725 O O . VAL A 1 97 ? -13.344 -1.868 -41.576 1.00 85.12 97 VAL A O 1
ATOM 728 N N . THR A 1 98 ? -13.018 -3.923 -42.409 1.00 86.75 98 THR A N 1
ATOM 729 C CA . THR A 1 98 ? -14.413 -4.341 -42.532 1.00 86.75 98 THR A CA 1
ATOM 730 C C . THR A 1 98 ? -14.776 -5.337 -41.435 1.00 86.75 98 THR A C 1
ATOM 732 O O . THR A 1 98 ? -14.636 -6.549 -41.571 1.00 86.75 98 THR A O 1
ATOM 735 N N . LEU A 1 99 ? -15.270 -4.822 -40.308 1.00 85.81 99 LEU A N 1
ATOM 736 C CA . LEU A 1 99 ? -15.846 -5.656 -39.249 1.00 85.81 99 LEU A CA 1
ATOM 737 C C . LEU A 1 99 ? -17.303 -6.044 -39.582 1.00 85.81 99 LEU A C 1
ATOM 739 O O . LEU A 1 99 ? -18.056 -5.170 -40.039 1.00 85.81 99 LEU A O 1
ATOM 743 N N . PRO A 1 100 ? -17.748 -7.289 -39.306 1.00 87.94 100 PRO A N 1
ATOM 744 C CA . PRO A 1 100 ? -17.039 -8.346 -38.570 1.00 87.94 100 PRO A CA 1
ATOM 745 C C . PRO A 1 100 ? -16.100 -9.222 -39.413 1.00 87.94 100 PRO A C 1
ATOM 747 O O . PRO A 1 100 ? -15.287 -9.928 -38.828 1.00 87.94 100 PRO A O 1
ATOM 750 N N . ASP A 1 101 ? -16.177 -9.168 -40.742 1.00 88.19 101 ASP A N 1
ATOM 751 C CA . ASP A 1 101 ? -15.526 -10.131 -41.644 1.00 88.19 101 ASP A CA 1
ATOM 752 C C . ASP A 1 101 ? -14.014 -10.282 -41.397 1.00 88.19 101 ASP A C 1
ATOM 754 O O . ASP A 1 101 ? -13.498 -11.399 -41.329 1.00 88.19 101 ASP A O 1
ATOM 758 N N . ASP A 1 102 ? -13.300 -9.172 -41.186 1.00 86.88 102 ASP A N 1
ATOM 759 C CA . ASP A 1 102 ? -11.865 -9.202 -40.875 1.00 86.88 102 ASP A CA 1
ATOM 760 C C . ASP A 1 102 ? -11.554 -9.819 -39.503 1.00 86.88 102 ASP A C 1
ATOM 762 O O . ASP A 1 102 ? -10.518 -10.462 -39.334 1.00 86.88 102 ASP A O 1
ATOM 766 N N . LEU A 1 103 ? -12.439 -9.646 -38.517 1.00 86.94 103 LEU A N 1
ATOM 767 C CA . LEU A 1 103 ? -12.293 -10.278 -37.205 1.00 86.94 103 LEU A CA 1
ATOM 768 C C . LEU A 1 103 ? -12.576 -11.779 -37.300 1.00 86.94 103 LEU A C 1
ATOM 770 O O . LEU A 1 103 ? -11.811 -12.579 -36.763 1.00 86.94 103 LEU A O 1
ATOM 774 N N . ASP A 1 104 ? -13.636 -12.164 -38.007 1.00 86.75 104 ASP A N 1
ATOM 775 C CA . ASP A 1 104 ? -14.015 -13.565 -38.189 1.00 86.75 104 ASP A CA 1
ATOM 776 C C . ASP A 1 104 ? -12.932 -14.341 -38.952 1.00 86.75 104 ASP A C 1
ATOM 778 O O . ASP A 1 104 ? -12.597 -15.464 -38.569 1.00 86.75 104 ASP A O 1
ATOM 782 N N . ALA A 1 105 ? -12.303 -13.724 -39.958 1.00 85.25 105 ALA A N 1
ATOM 783 C CA . ALA A 1 105 ? -11.165 -14.306 -40.666 1.00 85.25 105 ALA A CA 1
ATOM 784 C C . ALA A 1 105 ? -9.974 -14.589 -39.732 1.00 85.25 105 ALA A C 1
ATOM 786 O O . ALA A 1 105 ? -9.378 -15.662 -39.810 1.00 85.25 105 ALA A O 1
ATOM 787 N N . VAL A 1 106 ? -9.658 -13.664 -38.818 1.00 83.75 106 VAL A N 1
ATOM 788 C CA . VAL A 1 106 ? -8.569 -13.824 -37.835 1.00 83.75 106 VAL A CA 1
ATOM 789 C C . VAL A 1 106 ? -8.904 -14.886 -36.787 1.00 83.75 106 VAL A C 1
ATOM 791 O O . VAL A 1 106 ? -8.036 -15.662 -36.387 1.00 83.75 106 VAL A O 1
ATOM 794 N N . LEU A 1 107 ? -10.162 -14.950 -36.347 1.00 80.06 107 LEU A N 1
ATOM 795 C CA . LEU A 1 107 ? -10.624 -15.948 -35.380 1.00 80.06 107 LEU A CA 1
ATOM 796 C C . LEU A 1 107 ? -10.718 -17.359 -35.980 1.00 80.06 107 LEU A C 1
ATOM 798 O O . LEU A 1 107 ? -10.644 -18.330 -35.231 1.00 80.06 107 LEU A O 1
ATOM 802 N N . ALA A 1 108 ? -10.885 -17.487 -37.299 1.00 78.25 108 ALA A N 1
ATOM 803 C CA . ALA A 1 108 ? -10.950 -18.774 -37.991 1.00 78.25 108 ALA A CA 1
ATOM 804 C C . ALA A 1 108 ? -9.570 -19.401 -38.261 1.00 78.25 108 ALA A C 1
ATOM 806 O O . ALA A 1 108 ? -9.485 -20.610 -38.469 1.00 78.25 108 ALA A O 1
ATOM 807 N N . THR A 1 109 ? -8.494 -18.606 -38.284 1.00 67.81 109 THR A N 1
ATOM 808 C CA . THR A 1 109 ? -7.167 -19.086 -38.699 1.00 67.81 109 THR A CA 1
ATOM 809 C C . THR A 1 109 ? -6.385 -19.867 -37.640 1.00 67.81 109 THR A C 1
ATOM 811 O O . THR A 1 109 ? -5.501 -20.626 -38.028 1.00 67.81 109 THR A O 1
ATOM 814 N N . GLU A 1 110 ? -6.655 -19.732 -36.335 1.00 56.56 110 GLU A N 1
ATOM 815 C CA . GLU A 1 110 ? -5.745 -20.277 -35.310 1.00 56.56 110 GLU A CA 1
ATOM 816 C C . GLU A 1 110 ? -6.450 -20.763 -34.021 1.00 56.56 110 GLU A C 1
ATOM 818 O O . GLU A 1 110 ? -6.646 -19.999 -33.083 1.00 56.56 110 GLU A O 1
ATOM 823 N N . ASP A 1 111 ? -6.684 -22.083 -33.931 1.00 47.19 111 ASP A N 1
ATOM 824 C CA . ASP A 1 111 ? -6.661 -22.890 -32.684 1.00 47.19 111 ASP A CA 1
ATOM 825 C C . ASP A 1 111 ? -5.196 -23.174 -32.235 1.00 47.19 111 ASP A C 1
ATOM 827 O O . ASP A 1 111 ? -4.880 -24.165 -31.573 1.00 47.19 111 ASP A O 1
ATOM 831 N N . ALA A 1 112 ? -4.245 -22.328 -32.647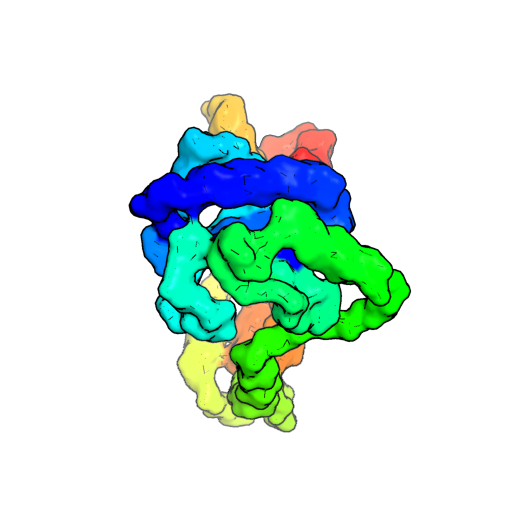 1.00 41.34 112 ALA A N 1
ATOM 832 C CA . ALA A 1 112 ? -2.818 -22.538 -32.450 1.00 41.34 112 ALA A CA 1
ATOM 833 C C . ALA A 1 112 ? -2.333 -21.876 -31.152 1.00 41.34 112 ALA A C 1
ATOM 835 O O . ALA A 1 112 ? -2.555 -20.695 -30.900 1.00 41.34 112 ALA A O 1
ATOM 836 N N . ILE A 1 113 ? -1.649 -22.685 -30.345 1.00 44.81 113 ILE A N 1
ATOM 837 C CA . ILE A 1 113 ? -0.950 -22.373 -29.094 1.00 44.81 113 ILE A CA 1
ATOM 838 C C . ILE A 1 113 ? -0.406 -20.932 -29.074 1.00 44.81 113 ILE A C 1
ATOM 840 O O . ILE A 1 113 ? 0.446 -20.560 -29.883 1.00 44.81 113 ILE A O 1
ATOM 844 N N . LEU A 1 114 ? -0.888 -20.144 -28.110 1.00 43.62 114 LEU A N 1
ATOM 845 C CA . LEU A 1 114 ? -0.498 -18.751 -27.901 1.00 43.62 114 LEU A CA 1
ATOM 846 C C . LEU A 1 114 ? 1.013 -18.638 -27.619 1.00 43.62 114 LEU A C 1
ATOM 848 O O . LEU A 1 114 ? 1.495 -19.254 -26.664 1.00 43.62 114 LEU A O 1
ATOM 852 N N . PRO A 1 115 ? 1.779 -17.813 -28.356 1.00 45.38 115 PRO A N 1
ATOM 853 C CA . PRO A 1 115 ? 3.031 -17.297 -27.826 1.00 45.38 115 PRO A CA 1
ATOM 854 C C . PRO A 1 115 ? 2.726 -16.347 -26.660 1.00 45.38 115 PRO A C 1
ATOM 856 O O . PRO A 1 115 ? 1.719 -15.636 -26.672 1.00 45.38 115 PRO A O 1
ATOM 859 N N . ALA A 1 116 ? 3.598 -16.345 -25.648 1.00 47.34 116 ALA A N 1
ATOM 860 C CA . ALA A 1 116 ? 3.485 -15.474 -24.481 1.00 47.34 116 ALA A CA 1
ATOM 861 C C . ALA A 1 116 ? 3.233 -14.006 -24.893 1.00 47.34 116 ALA A C 1
ATOM 863 O O . ALA A 1 116 ? 3.749 -13.578 -25.934 1.00 47.34 116 ALA A O 1
ATOM 864 N N . PRO A 1 117 ? 2.461 -13.232 -24.103 1.00 46.81 117 PRO A N 1
ATOM 865 C CA . PRO A 1 117 ? 2.158 -11.839 -24.416 1.00 46.81 117 PRO A CA 1
ATOM 866 C C . PRO A 1 117 ? 3.443 -11.082 -24.756 1.00 46.81 117 PRO A C 1
ATOM 868 O O . PRO A 1 117 ? 4.429 -11.164 -24.019 1.00 46.81 117 PRO A O 1
ATOM 871 N N . ARG A 1 118 ? 3.442 -10.372 -25.895 1.00 50.38 118 ARG A N 1
ATOM 872 C CA . ARG A 1 118 ? 4.570 -9.532 -26.315 1.00 50.38 118 ARG A CA 1
ATOM 873 C C . ARG A 1 118 ? 4.834 -8.518 -25.213 1.00 50.38 118 ARG A C 1
ATOM 875 O O . ARG A 1 118 ? 4.019 -7.633 -24.969 1.00 50.38 118 ARG A O 1
ATOM 882 N N . GLN A 1 119 ? 5.956 -8.691 -24.531 1.00 54.72 119 GLN A N 1
ATOM 883 C CA . GLN A 1 119 ? 6.385 -7.778 -23.490 1.00 54.72 119 GLN A CA 1
ATOM 884 C C . GLN A 1 119 ? 6.658 -6.430 -24.150 1.00 54.72 119 GLN A C 1
ATOM 886 O O . GLN A 1 119 ? 7.243 -6.367 -25.232 1.00 54.72 119 GLN A O 1
ATOM 891 N N . SER A 1 120 ? 6.157 -5.353 -23.546 1.00 70.94 120 SER A N 1
ATOM 892 C CA . SER A 1 120 ? 6.430 -4.011 -24.051 1.00 70.94 120 SER A CA 1
ATOM 893 C C . SER A 1 120 ? 7.944 -3.827 -24.157 1.00 70.94 120 SER A C 1
ATOM 895 O O . SER A 1 120 ? 8.673 -4.202 -23.237 1.00 70.94 120 SER A O 1
ATOM 897 N N . ARG A 1 121 ? 8.421 -3.221 -25.252 1.00 75.19 121 ARG A N 1
ATOM 898 C CA . ARG A 1 121 ? 9.835 -2.842 -25.420 1.00 75.19 121 ARG A CA 1
ATOM 899 C C . ARG A 1 121 ? 10.350 -2.090 -24.188 1.00 75.19 121 ARG A C 1
ATOM 901 O O . ARG A 1 121 ? 11.472 -2.318 -23.754 1.00 75.19 121 ARG A O 1
ATOM 908 N N . VAL A 1 122 ? 9.497 -1.243 -23.612 1.00 70.69 122 VAL A N 1
ATOM 909 C CA . VAL A 1 122 ? 9.769 -0.476 -22.393 1.00 70.69 122 VAL A CA 1
ATOM 910 C C . VAL A 1 122 ? 9.937 -1.407 -21.186 1.00 70.69 122 VAL A C 1
ATOM 912 O O . VAL A 1 122 ? 10.892 -1.271 -20.432 1.00 70.69 122 VAL A O 1
ATOM 915 N N . SER A 1 123 ? 9.075 -2.416 -21.027 1.00 78.69 123 SER A N 1
ATOM 916 C CA . SER A 1 123 ? 9.214 -3.418 -19.959 1.00 78.69 123 SER A CA 1
ATOM 917 C C . SER A 1 123 ? 10.480 -4.267 -20.106 1.00 78.69 123 SER A C 1
ATOM 919 O O . SER A 1 123 ? 11.103 -4.611 -19.105 1.00 78.69 123 SER A O 1
ATOM 921 N N . GLU A 1 124 ? 10.880 -4.613 -21.331 1.00 79.19 124 GLU A N 1
ATO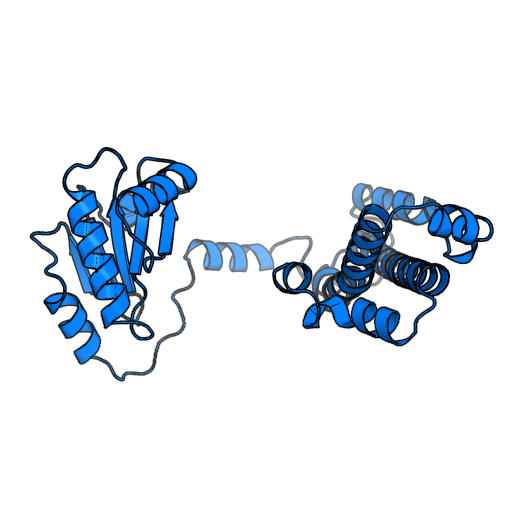M 922 C CA . GLU A 1 124 ? 12.144 -5.322 -21.567 1.00 79.19 124 GLU A CA 1
ATOM 923 C C . GLU A 1 124 ? 13.362 -4.455 -21.237 1.00 79.19 124 GLU A C 1
ATOM 925 O O . GLU A 1 124 ? 14.343 -4.961 -20.694 1.00 79.19 124 GLU A O 1
ATOM 930 N N . GLU A 1 125 ? 13.301 -3.164 -21.557 1.00 84.56 125 GLU A N 1
ATOM 931 C CA . GLU A 1 125 ? 14.344 -2.190 -21.244 1.00 84.56 125 GLU A CA 1
ATOM 932 C C . GLU A 1 125 ? 14.509 -2.017 -19.729 1.00 84.56 125 GLU A C 1
ATOM 934 O O . GLU A 1 125 ? 15.611 -2.211 -19.215 1.00 84.56 125 GLU A O 1
ATOM 939 N N . TYR A 1 126 ? 13.419 -1.782 -18.992 1.00 84.44 126 TYR A N 1
ATOM 940 C CA . TYR A 1 126 ? 13.477 -1.644 -17.534 1.00 84.44 126 TYR A CA 1
ATOM 941 C C . TYR A 1 126 ? 13.989 -2.903 -16.836 1.00 84.44 126 TYR A C 1
ATOM 943 O O . TYR A 1 126 ? 14.841 -2.791 -15.965 1.00 84.44 126 TYR A O 1
ATOM 951 N N . ARG A 1 127 ? 13.591 -4.107 -17.267 1.00 82.69 127 ARG A N 1
ATOM 952 C CA . ARG A 1 127 ? 14.144 -5.355 -16.701 1.00 82.69 127 ARG A CA 1
ATOM 953 C C . ARG A 1 127 ? 15.631 -5.557 -16.977 1.00 82.69 127 ARG A C 1
ATOM 955 O O . ARG A 1 127 ? 16.290 -6.338 -16.293 1.00 82.69 127 ARG A O 1
ATOM 962 N N . ARG A 1 128 ? 16.173 -4.935 -18.028 1.00 86.62 128 ARG A N 1
ATOM 963 C CA . ARG A 1 128 ? 17.625 -4.932 -18.253 1.00 86.62 128 ARG A CA 1
ATOM 964 C C . ARG A 1 128 ? 18.300 -3.971 -17.283 1.00 86.62 128 ARG A C 1
ATOM 966 O O . ARG A 1 128 ? 19.276 -4.377 -16.663 1.00 86.62 128 ARG A O 1
ATOM 973 N N . LEU A 1 129 ? 17.756 -2.764 -17.130 1.00 88.31 129 LEU A N 1
ATOM 974 C CA . LEU A 1 129 ? 18.269 -1.745 -16.207 1.00 88.31 129 LEU A CA 1
ATOM 975 C C . LEU A 1 129 ? 18.199 -2.193 -14.742 1.00 88.31 129 LEU A C 1
ATOM 977 O O . LEU A 1 129 ? 19.128 -1.943 -13.985 1.00 88.31 129 LEU A O 1
ATOM 981 N N . GLU A 1 130 ? 17.155 -2.929 -14.365 1.00 88.31 130 GLU A N 1
ATOM 982 C CA . GLU A 1 130 ? 16.950 -3.483 -13.022 1.00 88.31 130 GLU A CA 1
ATOM 983 C C . GLU A 1 130 ? 18.141 -4.326 -12.539 1.00 88.31 130 GLU A C 1
ATOM 985 O O . GLU A 1 130 ? 18.522 -4.277 -11.373 1.00 88.31 130 GLU A O 1
ATOM 990 N N . LYS A 1 131 ? 18.808 -5.047 -13.451 1.00 87.25 131 LYS A N 1
ATOM 991 C CA . LYS A 1 131 ? 19.999 -5.852 -13.125 1.00 87.25 131 LYS A CA 1
ATOM 992 C C . LYS A 1 131 ? 21.202 -5.007 -12.712 1.00 87.25 131 LYS A C 1
ATOM 994 O O . LYS A 1 131 ? 22.109 -5.513 -12.053 1.00 87.25 131 LYS A O 1
ATOM 999 N N . GLU A 1 132 ? 21.236 -3.754 -13.146 1.00 90.94 132 GLU A N 1
ATOM 1000 C CA . GLU A 1 132 ? 22.300 -2.798 -12.849 1.00 90.94 132 GLU A CA 1
ATOM 1001 C C . GLU A 1 132 ? 21.910 -1.841 -11.713 1.00 90.94 132 GLU A C 1
ATOM 1003 O O . GLU A 1 132 ? 22.764 -1.084 -11.236 1.00 90.94 132 GLU A O 1
ATOM 1008 N N . ASP A 1 133 ? 20.660 -1.912 -11.239 1.00 92.00 133 ASP A N 1
ATOM 1009 C CA . ASP A 1 133 ? 20.141 -1.064 -10.175 1.00 92.00 133 ASP A CA 1
ATOM 1010 C C . ASP A 1 133 ? 20.956 -1.269 -8.882 1.00 92.00 133 ASP A C 1
ATOM 1012 O O . ASP A 1 133 ? 21.055 -2.391 -8.370 1.00 92.00 133 ASP A O 1
ATOM 1016 N N . PRO A 1 134 ? 21.564 -0.206 -8.322 1.00 90.25 134 PRO A N 1
ATOM 1017 C CA . PRO A 1 134 ? 22.324 -0.288 -7.081 1.00 90.25 134 PRO A CA 1
ATOM 1018 C C . PRO A 1 134 ? 21.551 -0.848 -5.880 1.00 90.25 134 PRO A C 1
ATOM 1020 O O . PRO A 1 134 ? 22.186 -1.420 -4.994 1.00 90.25 134 PRO A O 1
ATOM 1023 N N . LEU A 1 135 ? 20.226 -0.686 -5.842 1.00 93.25 135 LEU A N 1
ATOM 1024 C CA . LEU A 1 135 ? 19.361 -1.182 -4.771 1.00 93.25 135 LEU A CA 1
ATOM 1025 C C . LEU A 1 135 ? 19.139 -2.700 -4.859 1.00 93.25 135 LEU A C 1
ATOM 1027 O O . LEU A 1 135 ? 18.981 -3.349 -3.822 1.00 93.25 135 LEU A O 1
ATOM 1031 N N . LEU A 1 136 ? 19.133 -3.256 -6.076 1.00 93.56 136 LEU A N 1
ATOM 1032 C CA . LEU A 1 136 ? 18.677 -4.623 -6.372 1.00 93.56 136 LEU A CA 1
ATOM 1033 C C . LEU A 1 136 ? 19.816 -5.575 -6.752 1.00 93.56 136 LEU A C 1
ATOM 1035 O O . LEU A 1 136 ? 19.715 -6.787 -6.552 1.00 93.56 136 LEU A O 1
ATOM 1039 N N . LYS A 1 137 ? 20.924 -5.051 -7.285 1.00 92.38 137 LYS A N 1
ATOM 1040 C CA . LYS A 1 137 ? 22.078 -5.870 -7.670 1.00 92.38 137 LYS A CA 1
ATOM 1041 C C . LYS A 1 137 ? 22.712 -6.549 -6.457 1.00 92.38 137 LYS A C 1
ATOM 1043 O O . LYS A 1 137 ? 22.842 -5.953 -5.387 1.00 92.38 137 LYS A O 1
ATOM 1048 N N . GLU A 1 138 ? 23.174 -7.783 -6.645 1.00 91.12 138 GLU A N 1
ATOM 1049 C CA . GLU A 1 138 ? 23.759 -8.591 -5.574 1.00 91.12 138 GLU A CA 1
ATOM 1050 C C . GLU A 1 138 ? 24.889 -7.848 -4.841 1.00 91.12 138 GLU A C 1
ATOM 1052 O O . GLU A 1 138 ? 25.853 -7.365 -5.443 1.00 91.12 138 GLU A O 1
ATOM 1057 N N . ASN A 1 139 ? 24.772 -7.771 -3.514 1.00 91.81 139 ASN A N 1
ATOM 1058 C CA . ASN A 1 139 ? 25.737 -7.096 -2.657 1.00 91.81 139 ASN A CA 1
ATOM 1059 C C . ASN A 1 139 ? 26.413 -8.107 -1.712 1.00 91.81 139 ASN A C 1
ATOM 1061 O O . ASN A 1 139 ? 25.799 -8.536 -0.730 1.00 91.81 139 ASN A O 1
ATOM 1065 N N . PRO A 1 140 ? 27.698 -8.454 -1.917 1.00 91.06 140 PRO A N 1
ATOM 1066 C CA . PRO A 1 140 ? 28.398 -9.409 -1.054 1.00 91.06 140 PRO A CA 1
ATOM 1067 C C . PRO A 1 140 ? 28.578 -8.896 0.384 1.00 91.06 140 PRO A C 1
ATOM 1069 O O . PRO A 1 140 ? 28.806 -9.686 1.300 1.00 91.06 140 PRO A O 1
ATOM 1072 N N . LYS A 1 141 ? 28.465 -7.579 0.604 1.00 90.06 141 LYS A N 1
ATOM 1073 C CA . LYS A 1 141 ? 28.566 -6.939 1.923 1.00 90.06 141 LYS A CA 1
ATOM 1074 C C . LYS A 1 141 ? 27.210 -6.723 2.597 1.00 90.06 141 LYS A C 1
ATOM 1076 O O . LYS A 1 141 ? 27.169 -6.102 3.652 1.00 90.06 141 LYS A O 1
ATOM 1081 N N . ARG A 1 142 ? 26.112 -7.264 2.058 1.00 88.62 142 ARG A N 1
ATOM 1082 C CA . ARG A 1 142 ? 24.752 -7.079 2.609 1.00 88.62 142 ARG A CA 1
ATOM 1083 C C . ARG A 1 142 ? 24.568 -7.541 4.061 1.00 88.62 142 ARG A C 1
ATOM 1085 O O . ARG A 1 142 ? 23.572 -7.212 4.690 1.00 88.62 142 ARG A O 1
ATOM 1092 N N . TRP A 1 143 ? 25.504 -8.333 4.578 1.00 89.62 143 TRP A N 1
ATOM 1093 C CA . TRP A 1 143 ? 25.471 -8.911 5.923 1.00 89.62 143 TRP A CA 1
ATOM 1094 C C . TRP A 1 143 ? 26.162 -8.054 6.987 1.00 89.62 143 TRP A C 1
ATOM 1096 O O . TRP A 1 143 ? 26.115 -8.396 8.166 1.00 89.62 143 TRP A O 1
ATOM 1106 N N . VAL A 1 144 ? 26.836 -6.974 6.589 1.00 91.00 144 VAL A N 1
ATOM 1107 C CA . VAL A 1 144 ? 27.539 -6.071 7.504 1.00 91.00 144 VAL A CA 1
ATOM 1108 C C . VAL A 1 144 ? 26.992 -4.658 7.354 1.00 91.00 144 VAL A C 1
ATOM 1110 O O . VAL A 1 144 ? 26.815 -4.173 6.244 1.00 91.00 144 VAL A O 1
ATOM 1113 N N . MET A 1 145 ? 26.721 -3.993 8.480 1.00 92.56 145 MET A N 1
ATOM 1114 C CA . MET A 1 145 ? 26.142 -2.644 8.468 1.00 92.56 145 MET A CA 1
ATOM 1115 C C . MET A 1 145 ? 27.189 -1.550 8.227 1.00 92.56 145 MET A C 1
ATOM 1117 O O . MET A 1 145 ? 26.905 -0.533 7.610 1.00 92.56 145 MET A O 1
ATOM 1121 N N . PHE A 1 146 ? 28.415 -1.745 8.718 1.00 91.50 146 PHE A N 1
ATOM 1122 C CA . PHE A 1 146 ? 29.466 -0.732 8.646 1.00 91.50 146 PHE A CA 1
ATOM 1123 C C . PHE A 1 146 ? 30.590 -1.135 7.682 1.00 91.50 146 PHE A C 1
ATOM 1125 O O . PHE A 1 146 ? 30.944 -2.317 7.619 1.00 91.50 146 PHE A O 1
ATOM 1132 N N . PRO A 1 147 ? 31.215 -0.164 6.986 1.00 93.88 147 PRO A N 1
ATOM 1133 C CA . PRO A 1 147 ? 30.900 1.273 6.987 1.00 93.88 147 PRO A CA 1
ATOM 1134 C C . PRO A 1 147 ? 29.635 1.605 6.174 1.00 93.88 147 PRO A C 1
ATOM 1136 O O . PRO A 1 147 ? 29.439 1.033 5.102 1.00 93.88 147 PRO A O 1
ATOM 1139 N N . LEU A 1 148 ? 28.830 2.560 6.661 1.00 94.69 148 LEU A N 1
ATOM 1140 C CA . LEU A 1 148 ? 27.603 3.007 5.985 1.00 94.69 148 LEU A CA 1
ATOM 1141 C C . LEU A 1 148 ? 27.921 3.517 4.574 1.00 94.69 148 LEU A C 1
ATOM 1143 O O . LEU A 1 148 ? 28.856 4.302 4.390 1.00 94.69 148 LEU A O 1
ATOM 1147 N N . GLN A 1 149 ? 27.151 3.055 3.595 1.00 94.44 149 GLN A N 1
ATOM 1148 C CA . GLN A 1 149 ? 27.206 3.494 2.201 1.00 94.44 149 GLN A CA 1
ATOM 1149 C C . GLN A 1 149 ? 26.101 4.509 1.891 1.00 94.44 149 GLN A C 1
ATOM 1151 O O . GLN A 1 149 ? 26.316 5.387 1.060 1.00 94.44 149 GLN A O 1
ATOM 1156 N N . HIS A 1 150 ? 24.965 4.418 2.594 1.00 95.56 150 HIS A N 1
ATOM 1157 C CA . HIS A 1 150 ? 23.792 5.279 2.406 1.00 95.56 150 HIS A CA 1
ATOM 1158 C C . HIS A 1 150 ? 23.354 5.931 3.729 1.00 95.56 150 HIS A C 1
ATOM 1160 O O . HIS A 1 150 ? 22.385 5.483 4.356 1.00 95.56 150 HIS A O 1
ATOM 1166 N N . PRO A 1 151 ? 24.065 6.976 4.199 1.00 96.81 151 PRO A N 1
ATOM 1167 C CA . PRO A 1 151 ? 23.744 7.657 5.452 1.00 96.81 151 PRO A CA 1
ATOM 1168 C C . PRO A 1 151 ? 22.312 8.197 5.507 1.00 96.81 151 PRO A C 1
ATOM 1170 O O . PRO A 1 151 ? 21.674 8.120 6.550 1.00 96.81 151 PRO A O 1
ATOM 1173 N N . GLU A 1 152 ? 21.777 8.681 4.389 1.00 97.19 152 GLU A N 1
ATOM 1174 C CA . GLU A 1 152 ? 20.416 9.206 4.277 1.00 97.19 152 GLU A CA 1
ATOM 1175 C C . GLU A 1 152 ? 19.343 8.137 4.539 1.00 97.19 152 GLU A C 1
ATOM 1177 O O . GLU A 1 152 ? 18.347 8.396 5.216 1.00 97.19 152 GLU A O 1
ATOM 1182 N N . VAL A 1 153 ? 19.568 6.904 4.073 1.00 96.88 153 VAL A N 1
ATOM 1183 C CA . VAL A 1 153 ? 18.671 5.767 4.337 1.00 96.88 153 VAL A CA 1
ATOM 1184 C C . VAL A 1 153 ? 18.787 5.343 5.797 1.00 96.88 153 VAL A C 1
ATOM 1186 O O . VAL A 1 153 ? 17.785 5.073 6.460 1.00 96.88 153 VAL A O 1
ATOM 1189 N N . TRP A 1 154 ? 20.009 5.343 6.331 1.00 97.44 154 TRP A N 1
ATOM 1190 C CA . TRP A 1 154 ? 20.249 5.052 7.739 1.00 97.44 154 TRP A CA 1
ATOM 1191 C C . TRP A 1 154 ? 19.581 6.069 8.671 1.00 97.44 154 TRP A C 1
ATOM 1193 O O . TRP A 1 154 ? 19.009 5.689 9.691 1.00 97.44 154 TRP A O 1
ATOM 1203 N N . GLU A 1 155 ? 19.598 7.355 8.320 1.00 98.25 155 GLU A N 1
ATOM 1204 C CA . GLU A 1 155 ? 18.878 8.395 9.057 1.00 98.25 155 GLU A CA 1
ATOM 1205 C C . GLU A 1 155 ? 17.369 8.141 9.074 1.00 98.25 155 GLU A C 1
ATOM 1207 O O . GLU A 1 155 ? 16.734 8.341 10.110 1.00 98.25 155 GLU A O 1
ATOM 1212 N N . MET A 1 156 ? 16.789 7.666 7.968 1.00 98.38 156 MET A N 1
ATOM 1213 C CA . MET A 1 156 ? 15.376 7.272 7.933 1.00 98.38 156 MET A CA 1
ATOM 1214 C C . MET A 1 156 ? 15.100 6.070 8.836 1.00 98.38 156 MET A C 1
ATOM 1216 O O . MET A 1 156 ? 14.122 6.095 9.581 1.00 98.38 156 MET A O 1
ATOM 1220 N N . TYR A 1 157 ? 15.984 5.066 8.847 1.00 98.25 157 TYR A N 1
ATOM 1221 C CA . TYR A 1 157 ? 15.891 3.953 9.800 1.00 98.25 157 TYR A CA 1
ATOM 1222 C C . TYR A 1 157 ? 15.936 4.459 11.243 1.00 98.25 157 TYR A C 1
ATOM 1224 O O . TYR A 1 157 ? 15.075 4.103 12.038 1.00 98.25 157 TYR A O 1
ATOM 1232 N N . LYS A 1 158 ? 16.871 5.353 11.576 1.00 98.31 158 LYS A N 1
ATOM 1233 C CA . LYS A 1 158 ? 16.986 5.916 12.928 1.00 98.31 158 LYS A CA 1
ATOM 1234 C C . LYS A 1 158 ? 15.793 6.772 13.337 1.00 98.31 158 LYS A C 1
ATOM 1236 O O . LYS A 1 158 ? 15.410 6.740 14.502 1.00 98.31 158 LYS A O 1
ATOM 1241 N N . LYS A 1 159 ? 15.182 7.506 12.406 1.00 98.38 159 LYS A N 1
ATOM 1242 C CA . LYS A 1 159 ? 13.925 8.230 12.660 1.00 98.38 159 LYS A CA 1
ATOM 1243 C C . LYS A 1 159 ? 12.772 7.269 12.947 1.00 98.38 159 LYS A C 1
ATOM 1245 O O . LYS A 1 159 ? 12.002 7.519 13.870 1.00 98.38 159 LYS A O 1
ATOM 1250 N N . HIS A 1 160 ? 12.679 6.180 12.186 1.00 98.19 160 HIS A N 1
ATOM 1251 C CA . HIS A 1 160 ? 11.667 5.147 12.396 1.00 98.19 160 HIS A CA 1
ATOM 1252 C C . HIS A 1 160 ? 11.875 4.447 13.748 1.00 98.19 160 HIS A C 1
ATOM 1254 O O . HIS A 1 160 ? 10.958 4.399 14.557 1.00 98.19 160 HIS A O 1
ATOM 1260 N N . GLU A 1 161 ? 13.104 4.020 14.048 1.00 98.12 161 GLU A N 1
ATOM 1261 C CA . GLU A 1 161 ? 13.482 3.391 15.321 1.00 98.12 161 GLU A CA 1
ATOM 1262 C C . GLU A 1 161 ? 13.190 4.297 16.528 1.00 98.12 161 GLU A C 1
ATOM 1264 O O . GLU A 1 161 ? 12.696 3.833 17.550 1.00 98.12 161 GLU A O 1
ATOM 1269 N N . ALA A 1 162 ? 13.437 5.606 16.408 1.00 98.06 162 ALA A N 1
ATOM 1270 C CA . ALA A 1 162 ? 13.120 6.580 17.455 1.00 98.06 162 ALA A CA 1
ATOM 1271 C C . ALA A 1 162 ? 11.611 6.801 17.669 1.00 98.06 162 ALA A C 1
ATOM 1273 O O . ALA A 1 162 ? 11.232 7.436 18.650 1.00 98.06 162 ALA A O 1
ATOM 1274 N N . SER A 1 163 ? 10.772 6.302 16.759 1.00 97.50 163 SER A N 1
ATOM 1275 C CA . SER A 1 163 ? 9.308 6.391 16.813 1.00 97.50 163 SER A CA 1
ATOM 1276 C C . SER A 1 163 ? 8.663 5.067 17.237 1.00 97.50 163 SER A C 1
ATOM 1278 O O . SER A 1 163 ? 7.474 4.871 17.006 1.00 97.50 163 SER A O 1
ATOM 1280 N N . PHE A 1 164 ? 9.444 4.148 17.814 1.00 97.81 164 PHE A N 1
ATOM 1281 C CA . PHE A 1 164 ? 8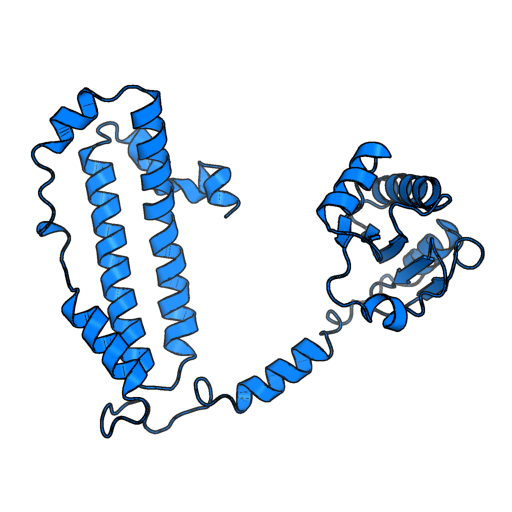.937 2.893 18.359 1.00 97.81 164 PHE A CA 1
ATOM 1282 C C . PHE A 1 164 ? 7.866 3.133 19.427 1.00 97.81 164 PHE A C 1
ATOM 1284 O O . PHE A 1 164 ? 8.039 3.996 20.289 1.00 97.81 164 PHE A O 1
ATOM 1291 N N . TRP A 1 165 ? 6.815 2.322 19.388 1.00 98.31 165 TRP A N 1
ATOM 1292 C CA . TRP A 1 165 ? 5.761 2.260 20.395 1.00 98.31 165 TRP A CA 1
ATOM 1293 C C . TRP A 1 165 ? 5.215 0.831 20.468 1.00 98.31 165 TRP A C 1
ATOM 1295 O O . TRP A 1 165 ? 5.387 0.066 19.515 1.00 98.31 165 TRP A O 1
ATOM 1305 N N . THR A 1 166 ? 4.565 0.462 21.573 1.00 97.88 166 THR A N 1
ATOM 1306 C CA . THR A 1 166 ? 3.867 -0.832 21.715 1.00 97.88 166 THR A CA 1
ATOM 1307 C C . THR A 1 166 ? 2.365 -0.664 21.922 1.00 97.88 166 THR A C 1
ATOM 1309 O O . THR A 1 166 ? 1.905 0.373 22.402 1.00 97.88 166 THR A O 1
ATOM 1312 N N . ALA A 1 167 ? 1.582 -1.693 21.585 1.00 96.56 167 ALA A N 1
ATOM 1313 C CA . ALA A 1 167 ? 0.124 -1.656 21.703 1.00 96.56 167 ALA A CA 1
ATOM 1314 C C . ALA A 1 167 ? -0.351 -1.348 23.139 1.00 96.56 167 ALA A C 1
ATOM 1316 O O . ALA A 1 167 ? -1.366 -0.679 23.328 1.00 96.56 167 ALA A O 1
ATOM 1317 N N . GLU A 1 168 ? 0.409 -1.760 24.157 1.00 95.38 168 GLU A N 1
ATOM 1318 C CA . GLU A 1 168 ? 0.114 -1.489 25.570 1.00 95.38 168 GLU A CA 1
ATOM 1319 C C . GLU A 1 168 ? 0.240 -0.014 25.971 1.00 95.38 168 GLU A C 1
ATOM 1321 O O . GLU A 1 168 ? -0.256 0.371 27.031 1.00 95.38 168 GLU A O 1
ATOM 1326 N N . GLU A 1 169 ? 0.893 0.823 25.162 1.00 95.50 169 GLU A N 1
ATOM 1327 C CA . GLU A 1 169 ? 0.968 2.268 25.406 1.00 95.50 169 GLU A CA 1
ATOM 1328 C C . GLU A 1 169 ? -0.374 2.976 25.143 1.00 95.50 169 GLU A C 1
ATOM 1330 O O . GLU A 1 169 ? -0.557 4.128 25.546 1.00 95.50 169 GLU A O 1
ATOM 1335 N N . ILE A 1 170 ? -1.329 2.294 24.499 1.00 94.56 170 ILE A N 1
ATOM 1336 C CA . ILE A 1 170 ? -2.653 2.826 24.170 1.00 94.56 170 ILE A CA 1
ATOM 1337 C C . ILE A 1 170 ? -3.652 2.469 25.282 1.00 94.56 170 ILE A C 1
ATOM 1339 O O . ILE A 1 170 ? -4.076 1.323 25.429 1.00 94.56 170 ILE A O 1
ATOM 1343 N N . ASP A 1 171 ? -4.079 3.471 26.056 1.00 93.50 171 ASP A N 1
ATOM 1344 C CA . ASP A 1 171 ? -5.113 3.302 27.086 1.00 93.50 171 ASP A CA 1
ATOM 1345 C C . ASP A 1 171 ? -6.527 3.350 26.482 1.00 93.50 171 ASP A C 1
ATOM 1347 O O . ASP A 1 171 ? -7.036 4.419 26.156 1.00 93.50 171 ASP A O 1
ATOM 1351 N N . LEU A 1 172 ? -7.174 2.183 26.393 1.00 92.56 172 LEU A N 1
ATOM 1352 C CA . LEU A 1 172 ? -8.537 2.010 25.865 1.00 92.56 172 LEU A CA 1
ATOM 1353 C C . LEU A 1 172 ? -9.624 1.955 26.956 1.00 92.56 172 LEU A C 1
ATOM 1355 O O . LEU A 1 172 ? -10.758 1.516 26.702 1.00 92.56 172 LEU A O 1
ATOM 1359 N N . ALA A 1 173 ? -9.302 2.316 28.205 1.00 89.44 173 ALA A N 1
ATOM 1360 C CA . ALA A 1 173 ? -10.208 2.124 29.339 1.00 89.44 173 ALA A CA 1
ATOM 1361 C C . ALA A 1 173 ? -11.475 2.993 29.271 1.00 89.44 173 ALA A C 1
ATOM 1363 O O . ALA A 1 173 ? -12.524 2.589 29.787 1.00 89.44 173 ALA A O 1
ATOM 1364 N N . GLN A 1 174 ? -11.401 4.188 28.676 1.00 90.94 174 GLN A N 1
ATOM 1365 C CA . GLN A 1 174 ? -12.557 5.088 28.565 1.00 90.94 174 GLN A CA 1
ATOM 1366 C C . GLN A 1 174 ? -13.367 4.876 27.286 1.00 90.94 174 GLN A C 1
ATOM 1368 O O . GLN A 1 174 ? -14.570 5.139 27.298 1.00 90.94 174 GLN A O 1
ATOM 1373 N N . ASP A 1 175 ? -12.767 4.318 26.238 1.00 92.44 175 ASP A N 1
ATOM 1374 C CA . ASP A 1 175 ? -13.361 4.225 24.904 1.00 92.44 175 ASP A CA 1
ATOM 1375 C C . ASP A 1 175 ? -14.681 3.458 24.873 1.00 92.44 175 ASP A C 1
ATOM 1377 O O . ASP A 1 175 ? -15.580 3.790 24.107 1.00 92.44 175 ASP A O 1
ATOM 1381 N N . SER A 1 176 ? -14.847 2.458 25.745 1.00 88.69 176 SER A N 1
ATOM 1382 C CA . SER A 1 176 ? -16.112 1.718 25.850 1.00 88.69 176 SER A CA 1
ATOM 1383 C C . SER A 1 176 ? -17.301 2.635 26.171 1.00 88.69 176 SER A C 1
ATOM 1385 O O . SER A 1 176 ? -18.425 2.337 25.774 1.00 88.69 176 SER A O 1
ATOM 1387 N N . LYS A 1 177 ? -17.080 3.741 26.896 1.00 92.62 177 LYS A N 1
ATOM 1388 C CA . LYS A 1 177 ? -18.136 4.715 27.214 1.00 92.62 177 LYS A CA 1
ATOM 1389 C C . LYS A 1 177 ? -18.480 5.565 26.001 1.00 92.62 177 LYS A C 1
ATOM 1391 O O . LYS A 1 177 ? -19.660 5.766 25.728 1.00 92.62 177 LYS A O 1
ATOM 1396 N N . ASP A 1 178 ? -17.465 6.037 25.287 1.00 94.38 178 ASP A N 1
ATOM 1397 C CA . ASP A 1 178 ? -17.653 6.874 24.103 1.00 94.38 178 ASP A CA 1
ATOM 1398 C C . ASP A 1 178 ? -18.288 6.072 22.969 1.00 94.38 178 ASP A C 1
ATOM 1400 O O . ASP A 1 178 ? -19.236 6.546 22.349 1.00 94.38 178 ASP A O 1
ATOM 1404 N N . TRP A 1 179 ? -17.880 4.813 22.798 1.00 94.69 179 TRP A N 1
ATOM 1405 C CA . TRP A 1 179 ? -18.453 3.886 21.826 1.00 94.69 179 TRP A CA 1
ATOM 1406 C C . TRP A 1 179 ? -19.975 3.753 21.953 1.00 94.69 179 TRP A C 1
ATOM 1408 O O . TRP A 1 179 ? -20.693 3.822 20.957 1.00 94.69 179 TRP A O 1
ATOM 1418 N N . VAL A 1 180 ? -20.487 3.617 23.181 1.00 92.50 180 VAL A N 1
ATOM 1419 C CA . VAL A 1 180 ? -21.932 3.493 23.454 1.00 92.50 180 VAL A CA 1
ATOM 1420 C C . VAL A 1 180 ? -22.693 4.795 23.172 1.00 92.50 180 VAL A C 1
ATOM 1422 O O . VAL A 1 180 ? -23.892 4.749 22.907 1.00 92.50 180 VAL A O 1
ATOM 1425 N N . ASN A 1 181 ? -22.016 5.946 23.207 1.00 95.62 181 ASN A N 1
ATOM 1426 C CA . ASN A 1 181 ? -22.623 7.249 22.928 1.00 95.62 181 ASN A CA 1
ATOM 1427 C C . ASN A 1 181 ? -22.664 7.597 21.430 1.00 95.62 181 ASN A C 1
ATOM 1429 O O . ASN A 1 181 ? -23.335 8.562 21.061 1.00 95.62 181 ASN A O 1
ATOM 1433 N N . LEU A 1 182 ? -21.966 6.839 20.579 1.00 96.50 182 LEU A N 1
ATOM 1434 C CA . LEU A 1 182 ? -22.001 7.015 19.129 1.00 96.50 182 LEU A CA 1
ATOM 1435 C C . LEU A 1 182 ? -23.334 6.553 18.537 1.00 96.50 182 LEU A C 1
ATOM 1437 O O . LEU A 1 182 ? -23.965 5.611 19.023 1.00 96.50 182 LEU A O 1
ATOM 1441 N N . ASN A 1 183 ? -23.740 7.188 17.440 1.00 96.94 183 ASN A N 1
ATOM 1442 C CA . ASN A 1 183 ? -24.891 6.728 16.672 1.00 96.94 183 ASN A CA 1
ATOM 1443 C C . ASN A 1 183 ? -24.537 5.530 15.769 1.00 96.94 183 ASN A C 1
ATOM 1445 O O . ASN A 1 183 ? -23.369 5.231 15.517 1.00 96.94 183 ASN A O 1
ATOM 1449 N N . GLU A 1 184 ? -25.559 4.850 15.246 1.00 95.06 184 GLU A N 1
ATOM 1450 C CA . GLU A 1 184 ? -25.379 3.647 14.419 1.00 95.06 184 GLU A CA 1
ATOM 1451 C C . GLU A 1 184 ? -24.522 3.894 13.168 1.00 95.06 184 GLU A C 1
ATOM 1453 O O . GLU A 1 184 ? -23.730 3.033 12.790 1.00 95.06 184 GLU A O 1
ATOM 1458 N N . GLY A 1 185 ? -24.636 5.069 12.541 1.00 96.62 185 GLY A N 1
ATOM 1459 C CA . GLY A 1 185 ? -23.846 5.428 11.363 1.00 96.62 185 GLY A CA 1
ATOM 1460 C C . GLY A 1 185 ? -22.363 5.627 11.683 1.00 96.62 185 GLY A C 1
ATOM 1461 O O . GLY A 1 185 ? -21.505 5.166 10.932 1.00 96.62 185 GLY A O 1
ATOM 1462 N N . GLU A 1 186 ? -22.057 6.257 12.818 1.00 96.88 186 GLU A N 1
ATOM 1463 C CA . GLU A 1 186 ? -20.683 6.437 13.310 1.00 96.88 186 GLU A CA 1
ATOM 1464 C C . GLU A 1 186 ? -20.043 5.095 13.671 1.00 96.88 186 GLU A C 1
ATOM 1466 O O . GLU A 1 186 ? -18.929 4.802 13.234 1.00 96.88 186 GLU A O 1
ATOM 1471 N N . GLN A 1 187 ? -20.767 4.242 14.404 1.00 95.25 187 GLN A N 1
ATOM 1472 C CA . GLN A 1 187 ? -20.282 2.903 14.738 1.00 95.25 187 GLN A CA 1
ATOM 1473 C C . GLN A 1 187 ? -20.072 2.056 13.482 1.00 95.25 187 GLN A C 1
ATOM 1475 O O . GLN A 1 187 ? -19.048 1.388 13.360 1.00 95.25 187 GLN A O 1
ATOM 1480 N N . HIS A 1 188 ? -21.011 2.092 12.532 1.00 93.25 188 HIS A N 1
ATOM 1481 C CA . HIS A 1 188 ? -20.884 1.380 11.261 1.00 93.25 188 HIS A CA 1
ATOM 1482 C C . HIS A 1 188 ? -19.627 1.816 10.500 1.00 93.25 188 HIS A C 1
ATOM 1484 O O . HIS A 1 188 ? -18.846 0.962 10.074 1.00 93.25 188 HIS A O 1
ATOM 1490 N N . PHE A 1 189 ? -19.397 3.127 10.390 1.00 95.12 189 PHE A N 1
ATOM 1491 C CA . PHE A 1 189 ? -18.213 3.682 9.739 1.00 95.12 189 PHE A CA 1
ATOM 1492 C C . PHE A 1 189 ? -16.916 3.211 10.408 1.00 95.12 189 PHE A C 1
ATOM 1494 O O . PHE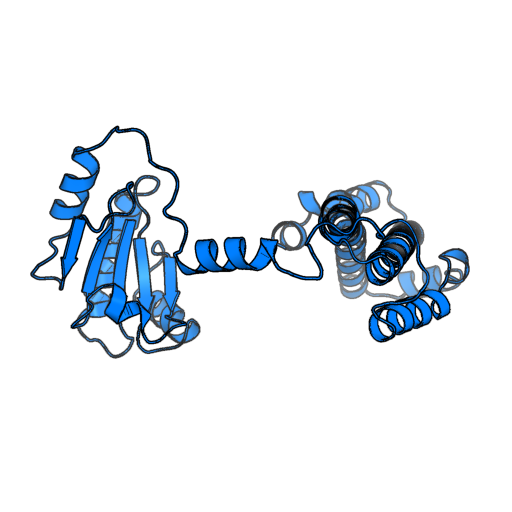 A 1 189 ? -16.050 2.655 9.733 1.00 95.12 189 PHE A O 1
ATOM 1501 N N . ILE A 1 190 ? -16.798 3.357 11.732 1.00 95.50 190 ILE A N 1
ATOM 1502 C CA . ILE A 1 190 ? -15.585 2.969 12.469 1.00 95.50 190 ILE A CA 1
ATOM 1503 C C . ILE A 1 190 ? -15.333 1.461 12.357 1.00 95.50 190 ILE A C 1
ATOM 1505 O O . ILE A 1 190 ? -14.201 1.062 12.093 1.00 95.50 190 ILE A O 1
ATOM 1509 N N . LYS A 1 191 ? -16.375 0.622 12.470 1.00 93.12 191 LYS A N 1
ATOM 1510 C CA . LYS A 1 191 ? -16.263 -0.835 12.267 1.00 93.12 191 LYS A CA 1
ATOM 1511 C C . LYS A 1 191 ? -15.633 -1.168 10.919 1.00 93.12 191 LYS A C 1
ATOM 1513 O O . LYS A 1 191 ? -14.718 -1.980 10.855 1.00 93.12 191 LYS A O 1
ATOM 1518 N N . HIS A 1 192 ? -16.114 -0.531 9.854 1.00 91.31 192 HIS A N 1
ATOM 1519 C CA . HIS A 1 192 ? -15.658 -0.813 8.494 1.00 91.31 192 HIS A CA 1
ATOM 1520 C C . HIS A 1 192 ? -14.228 -0.317 8.251 1.00 91.31 192 HIS A C 1
ATOM 1522 O O . HIS A 1 192 ? -13.455 -0.991 7.573 1.00 91.31 192 HIS A O 1
ATOM 1528 N N . VAL A 1 193 ? -13.856 0.824 8.837 1.00 93.56 193 VAL A N 1
ATOM 1529 C CA . VAL A 1 193 ? -12.482 1.344 8.787 1.00 93.56 193 VAL A CA 1
ATOM 1530 C C . VAL A 1 193 ? -11.515 0.416 9.525 1.00 93.56 193 VAL A C 1
ATOM 1532 O O . VAL A 1 193 ? -10.471 0.071 8.979 1.00 93.56 193 VAL A O 1
ATOM 1535 N N . LEU A 1 194 ? -11.871 -0.036 10.731 1.00 93.50 194 LEU A N 1
ATOM 1536 C CA . LEU A 1 194 ? -11.046 -0.972 11.500 1.00 93.50 194 LEU A CA 1
ATOM 1537 C C . LEU A 1 194 ? -10.885 -2.312 10.778 1.00 93.50 194 LEU A C 1
ATOM 1539 O O . LEU A 1 194 ? -9.780 -2.837 10.710 1.00 93.50 194 LEU A O 1
ATOM 1543 N N . ALA A 1 195 ? -11.965 -2.835 10.197 1.00 89.75 195 ALA A N 1
ATOM 1544 C CA . ALA A 1 195 ? -11.937 -4.074 9.428 1.00 89.75 195 ALA A CA 1
ATOM 1545 C C . ALA A 1 195 ? -11.027 -3.977 8.191 1.00 89.75 195 ALA A C 1
ATOM 1547 O O . ALA A 1 195 ? -10.250 -4.889 7.914 1.00 89.75 195 ALA A O 1
ATOM 1548 N N . PHE A 1 196 ? -11.066 -2.844 7.481 1.00 90.62 196 PHE A N 1
ATOM 1549 C CA . PHE A 1 196 ? -10.154 -2.580 6.370 1.00 90.62 196 PHE A CA 1
ATOM 1550 C C . PHE A 1 196 ? -8.686 -2.577 6.819 1.00 90.62 196 PHE A C 1
ATOM 1552 O O . PHE A 1 196 ? -7.858 -3.222 6.176 1.00 90.62 196 PHE A O 1
ATOM 1559 N N . PHE A 1 197 ? -8.354 -1.888 7.915 1.00 90.88 197 PHE A N 1
ATOM 1560 C CA . PHE A 1 197 ? -6.971 -1.812 8.396 1.00 90.88 197 PHE A CA 1
ATOM 1561 C C . PHE A 1 197 ? -6.453 -3.146 8.936 1.00 90.88 197 PHE A C 1
ATOM 1563 O O . PHE A 1 197 ? -5.367 -3.569 8.545 1.00 90.88 197 PHE A O 1
ATOM 1570 N N . ALA A 1 198 ? -7.261 -3.859 9.727 1.00 88.50 198 ALA A N 1
ATOM 1571 C CA . ALA A 1 198 ? -6.897 -5.173 10.257 1.00 88.50 198 ALA A CA 1
ATOM 1572 C C . ALA A 1 198 ? -6.547 -6.175 9.141 1.00 88.50 198 ALA A C 1
ATOM 1574 O O . ALA A 1 198 ? -5.608 -6.957 9.279 1.00 88.50 198 ALA A O 1
ATOM 1575 N N . ALA A 1 199 ? -7.267 -6.121 8.015 1.00 84.69 199 ALA A N 1
ATOM 1576 C CA . ALA A 1 199 ? -6.970 -6.921 6.830 1.00 84.69 199 ALA A CA 1
ATOM 1577 C C . ALA A 1 199 ? -5.745 -6.415 6.042 1.00 84.69 199 ALA A C 1
ATOM 1579 O O . ALA A 1 199 ? -4.937 -7.213 5.563 1.00 84.69 199 ALA A O 1
ATOM 1580 N N . SER A 1 200 ? -5.612 -5.095 5.886 1.00 87.56 200 SER A N 1
ATOM 1581 C CA . SER A 1 200 ? -4.601 -4.480 5.015 1.00 87.56 200 SER A CA 1
ATOM 1582 C C . SER A 1 200 ? -3.175 -4.674 5.525 1.00 87.56 200 SER A C 1
ATOM 1584 O O . SER A 1 200 ? -2.285 -4.955 4.719 1.00 87.56 200 SER A O 1
ATOM 1586 N N . ASP A 1 201 ? -2.951 -4.583 6.838 1.00 87.81 201 ASP A N 1
ATOM 1587 C CA . ASP A 1 201 ? -1.604 -4.708 7.414 1.00 87.81 201 ASP A CA 1
ATOM 1588 C C . ASP A 1 201 ? -0.994 -6.088 7.135 1.00 87.81 201 ASP A C 1
ATOM 1590 O O . ASP A 1 201 ? 0.194 -6.191 6.831 1.00 87.81 201 ASP A O 1
ATOM 1594 N N . GLY A 1 202 ? -1.810 -7.149 7.120 1.00 86.12 202 GLY A N 1
ATOM 1595 C CA . GLY A 1 202 ? -1.361 -8.494 6.747 1.00 86.12 202 GLY A CA 1
ATOM 1596 C C . GLY A 1 202 ? -0.883 -8.591 5.292 1.00 86.12 202 GLY A C 1
ATOM 1597 O O . GLY A 1 202 ? 0.120 -9.247 5.008 1.00 86.12 202 GLY A O 1
ATOM 1598 N N . ILE A 1 203 ? -1.554 -7.896 4.366 1.00 88.56 203 ILE A N 1
ATOM 1599 C CA . ILE A 1 203 ? -1.171 -7.854 2.943 1.00 88.56 203 ILE A CA 1
ATOM 1600 C C . ILE A 1 203 ? 0.138 -7.076 2.765 1.00 88.56 203 ILE A C 1
ATOM 1602 O O . ILE A 1 203 ? 1.037 -7.512 2.039 1.00 88.56 203 ILE A O 1
ATOM 1606 N N . VAL A 1 204 ? 0.263 -5.931 3.443 1.00 90.81 204 VAL A N 1
ATOM 1607 C CA . VAL A 1 204 ? 1.485 -5.116 3.429 1.00 90.81 204 VAL A CA 1
ATOM 1608 C C . VAL A 1 204 ? 2.659 -5.912 3.995 1.00 90.81 204 VAL A C 1
ATOM 1610 O O . VAL A 1 204 ? 3.728 -5.943 3.378 1.00 90.81 204 VAL A O 1
ATOM 1613 N N . LEU A 1 205 ? 2.454 -6.601 5.119 1.00 91.50 205 LEU A N 1
ATOM 1614 C CA . LEU A 1 205 ? 3.461 -7.434 5.768 1.00 91.50 205 LEU A CA 1
ATOM 1615 C C . LEU A 1 205 ? 3.993 -8.519 4.826 1.00 91.50 205 LEU A C 1
ATOM 1617 O O . LEU A 1 205 ? 5.211 -8.668 4.700 1.00 91.50 205 LEU A O 1
ATOM 1621 N N . GLU A 1 206 ? 3.103 -9.228 4.125 1.00 91.06 206 GLU A N 1
ATOM 1622 C CA . GLU A 1 206 ? 3.489 -10.278 3.178 1.00 91.06 206 GLU A CA 1
ATOM 1623 C C . GLU A 1 206 ? 4.356 -9.709 2.049 1.00 91.06 206 GLU A C 1
ATOM 1625 O O . GLU A 1 206 ? 5.407 -10.271 1.737 1.00 91.06 206 GLU A O 1
ATOM 1630 N N . ASN A 1 207 ? 3.989 -8.557 1.479 1.00 92.88 207 ASN A N 1
ATOM 1631 C CA . ASN A 1 207 ? 4.796 -7.909 0.442 1.00 92.88 207 ASN A CA 1
ATOM 1632 C C . ASN A 1 207 ? 6.165 -7.443 0.970 1.00 92.88 207 ASN A C 1
ATOM 1634 O O . ASN A 1 207 ? 7.190 -7.640 0.313 1.00 92.88 207 ASN A O 1
ATOM 1638 N N . LEU A 1 208 ? 6.211 -6.841 2.161 1.00 93.56 208 LEU A N 1
ATOM 1639 C CA . LEU A 1 208 ? 7.468 -6.390 2.761 1.00 93.56 208 LEU A CA 1
ATOM 1640 C C . LEU A 1 208 ? 8.410 -7.567 3.042 1.00 93.56 208 LEU A C 1
ATOM 1642 O O . LEU A 1 208 ? 9.602 -7.487 2.734 1.00 93.56 208 LEU A O 1
ATOM 1646 N N . ALA A 1 209 ? 7.892 -8.660 3.603 1.00 91.62 209 ALA A N 1
ATOM 1647 C CA . ALA A 1 209 ? 8.683 -9.822 3.993 1.00 91.62 209 ALA A CA 1
ATOM 1648 C C . ALA A 1 209 ? 9.115 -10.683 2.795 1.00 91.62 209 ALA A C 1
ATOM 1650 O O . ALA A 1 209 ? 10.273 -11.099 2.731 1.00 91.62 209 ALA A O 1
ATOM 1651 N N . SER A 1 210 ? 8.211 -10.942 1.845 1.00 90.75 210 SER A N 1
ATOM 1652 C CA . SER A 1 210 ? 8.485 -11.834 0.710 1.00 90.75 210 SER A CA 1
ATOM 1653 C C . SER A 1 210 ? 9.175 -11.132 -0.462 1.00 90.75 210 SER A C 1
ATOM 1655 O O . SER A 1 210 ? 10.051 -11.739 -1.080 1.00 90.75 210 SER A O 1
ATOM 1657 N N . GLN A 1 211 ? 8.867 -9.853 -0.712 1.00 92.88 211 GLN A N 1
ATOM 1658 C CA . GLN A 1 211 ? 9.353 -9.110 -1.881 1.00 92.88 211 GLN A CA 1
ATOM 1659 C C . GLN A 1 211 ? 10.359 -8.025 -1.486 1.00 92.88 211 GLN A C 1
ATOM 1661 O O . GLN A 1 211 ? 11.563 -8.214 -1.631 1.00 92.88 211 GLN A O 1
ATOM 1666 N N . PHE A 1 212 ? 9.922 -6.892 -0.930 1.00 93.38 212 PHE A N 1
ATOM 1667 C CA . PHE A 1 212 ? 10.795 -5.709 -0.819 1.00 93.38 212 PHE A CA 1
ATOM 1668 C C . PHE A 1 212 ? 12.048 -5.954 0.031 1.00 93.38 212 PHE A C 1
ATOM 1670 O O . PHE A 1 212 ? 13.160 -5.604 -0.372 1.00 93.38 212 PHE A O 1
ATOM 1677 N N . SER A 1 213 ? 11.902 -6.592 1.195 1.00 92.75 213 SER A N 1
ATOM 1678 C CA . SER A 1 213 ? 13.049 -6.896 2.057 1.00 92.75 213 SER A CA 1
ATOM 1679 C C . SER A 1 213 ? 13.930 -8.026 1.512 1.00 92.75 213 SER A C 1
ATOM 1681 O O . SER A 1 213 ? 15.078 -8.160 1.945 1.00 92.75 213 SER A O 1
ATOM 1683 N N . SER A 1 214 ? 13.437 -8.840 0.574 1.00 90.19 214 SER A N 1
ATOM 1684 C CA . SER A 1 214 ? 14.197 -9.932 -0.040 1.00 90.19 214 SER A CA 1
ATOM 1685 C C . SER A 1 214 ? 14.984 -9.450 -1.267 1.00 90.19 214 SER A C 1
ATOM 1687 O O . SER A 1 214 ? 16.165 -9.789 -1.403 1.00 90.19 214 SER A O 1
ATOM 1689 N N . GLU A 1 215 ? 14.375 -8.590 -2.085 1.00 93.88 215 GLU A N 1
ATOM 1690 C CA . GLU A 1 215 ? 14.936 -8.021 -3.314 1.00 93.88 215 GLU A CA 1
ATOM 1691 C C . GLU A 1 215 ? 16.018 -6.973 -3.027 1.00 93.88 215 GLU A C 1
ATOM 1693 O O . GLU A 1 215 ? 17.083 -6.995 -3.647 1.00 93.88 215 GLU A O 1
ATOM 1698 N N . ILE A 1 216 ? 15.808 -6.101 -2.035 1.00 94.81 216 ILE A N 1
ATOM 1699 C CA . ILE A 1 216 ? 16.757 -5.031 -1.707 1.00 94.81 216 ILE A CA 1
ATOM 1700 C C . ILE A 1 216 ? 18.045 -5.592 -1.092 1.00 94.81 216 ILE A C 1
ATOM 1702 O O . ILE A 1 216 ? 18.043 -6.317 -0.089 1.00 94.81 216 ILE A O 1
ATOM 1706 N N . GLN A 1 217 ? 19.181 -5.199 -1.665 1.00 95.00 217 GLN A N 1
ATOM 1707 C CA . GLN A 1 217 ? 20.511 -5.696 -1.298 1.00 95.00 217 GLN A CA 1
ATOM 1708 C C . GLN A 1 217 ? 21.306 -4.738 -0.393 1.00 95.00 217 GLN A C 1
ATOM 1710 O O . GLN A 1 217 ? 22.369 -5.105 0.120 1.00 95.00 217 GLN A O 1
ATOM 1715 N N . ILE A 1 218 ? 20.811 -3.520 -0.163 1.00 95.44 218 ILE A N 1
ATOM 1716 C CA . ILE A 1 218 ? 21.474 -2.509 0.677 1.00 95.44 218 ILE A CA 1
ATOM 1717 C C . ILE A 1 218 ? 21.121 -2.725 2.159 1.00 95.44 218 ILE A C 1
ATOM 1719 O O . ILE A 1 218 ? 19.935 -2.723 2.500 1.00 95.44 218 ILE A O 1
ATOM 1723 N N . PRO A 1 219 ? 22.109 -2.897 3.061 1.00 96.00 219 PRO A N 1
ATOM 1724 C CA . PRO A 1 219 ? 21.850 -3.246 4.459 1.00 96.00 219 PRO A CA 1
ATOM 1725 C C . PRO A 1 219 ? 21.069 -2.170 5.227 1.00 96.00 219 PRO A C 1
ATOM 1727 O O . PRO A 1 219 ? 20.202 -2.522 6.025 1.00 96.00 219 PRO A O 1
ATOM 1730 N N . GLU A 1 220 ? 21.300 -0.883 4.964 1.00 97.00 220 GLU A N 1
ATOM 1731 C CA . GLU A 1 220 ? 20.589 0.227 5.614 1.00 97.00 220 GLU A CA 1
ATOM 1732 C C . GLU A 1 220 ? 19.082 0.196 5.314 1.00 97.00 220 GLU A C 1
ATOM 1734 O O . GLU A 1 220 ? 18.260 0.340 6.218 1.00 97.00 220 GLU A O 1
ATOM 1739 N N . ALA A 1 221 ? 18.709 -0.061 4.056 1.00 96.69 221 ALA A N 1
ATOM 1740 C CA . ALA A 1 221 ? 17.310 -0.190 3.649 1.00 96.69 221 ALA A CA 1
ATOM 1741 C C . ALA A 1 221 ? 16.673 -1.470 4.210 1.00 96.69 221 ALA A C 1
ATOM 1743 O O . ALA A 1 221 ? 15.520 -1.463 4.631 1.00 96.69 221 ALA A O 1
ATOM 1744 N N . ARG A 1 222 ? 17.434 -2.569 4.285 1.00 95.69 222 ARG A N 1
ATOM 1745 C CA . ARG A 1 222 ? 16.968 -3.810 4.924 1.00 95.69 222 ARG A CA 1
ATOM 1746 C C . ARG A 1 222 ? 16.706 -3.622 6.419 1.00 95.69 222 ARG A C 1
ATOM 1748 O O . ARG A 1 222 ? 15.752 -4.200 6.926 1.00 95.69 222 ARG A O 1
ATOM 1755 N N . ALA A 1 223 ? 17.510 -2.816 7.115 1.00 96.56 223 ALA A N 1
ATOM 1756 C CA . ALA A 1 223 ? 17.246 -2.455 8.509 1.00 96.56 223 ALA A CA 1
ATOM 1757 C C . ALA A 1 223 ? 15.952 -1.641 8.643 1.00 96.56 223 ALA A C 1
ATOM 1759 O O . ALA A 1 223 ? 15.135 -1.948 9.508 1.00 96.56 223 ALA A O 1
ATOM 1760 N N . PHE A 1 224 ? 15.726 -0.672 7.745 1.00 97.88 224 PHE A N 1
ATOM 1761 C CA . PHE A 1 224 ? 14.461 0.064 7.679 1.00 97.88 224 PHE A CA 1
ATOM 1762 C C . PHE A 1 224 ? 13.265 -0.876 7.495 1.00 97.88 224 PHE A C 1
ATOM 1764 O O . PHE A 1 224 ? 12.337 -0.838 8.299 1.00 97.88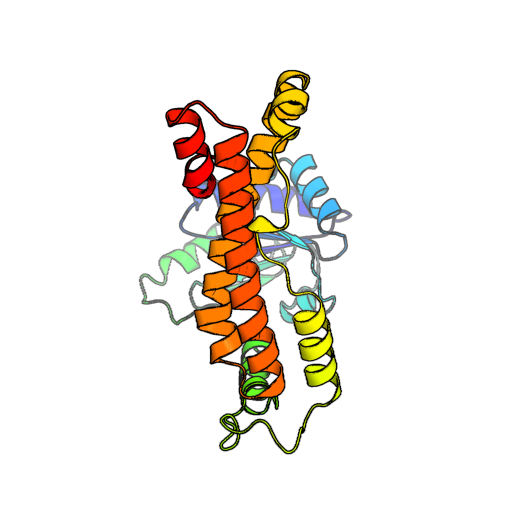 224 PHE A O 1
ATOM 1771 N N . TYR A 1 225 ? 13.302 -1.757 6.491 1.00 97.62 225 TYR A N 1
ATOM 1772 C CA . TYR A 1 225 ? 12.204 -2.691 6.234 1.00 97.62 225 TYR A CA 1
ATOM 1773 C C . TYR A 1 225 ? 12.016 -3.716 7.349 1.00 97.62 225 TYR A C 1
ATOM 1775 O O . TYR A 1 225 ? 10.883 -4.046 7.675 1.00 97.62 225 TYR A O 1
ATOM 1783 N N . GLY A 1 226 ? 13.094 -4.189 7.978 1.00 96.75 226 GLY A N 1
ATOM 1784 C CA . GLY A 1 226 ? 12.994 -5.069 9.142 1.00 96.75 226 GLY A CA 1
ATOM 1785 C C . GLY A 1 226 ? 12.254 -4.404 10.303 1.00 96.75 226 GLY A C 1
ATOM 1786 O O . GLY A 1 226 ? 11.423 -5.038 10.948 1.00 96.75 226 GLY A O 1
ATOM 1787 N N . PHE A 1 227 ? 12.507 -3.114 10.530 1.00 97.81 227 PHE A N 1
ATOM 1788 C CA . PHE A 1 227 ? 11.795 -2.346 11.547 1.00 97.81 227 PHE A CA 1
ATOM 1789 C C . PHE A 1 227 ? 10.351 -2.038 11.141 1.00 97.81 227 PHE A C 1
ATOM 1791 O O . PHE A 1 227 ? 9.450 -2.157 11.963 1.00 97.81 227 PHE A O 1
ATOM 1798 N N . GLN A 1 228 ? 10.108 -1.726 9.866 1.00 97.81 228 GLN A N 1
ATOM 1799 C CA . GLN A 1 228 ? 8.754 -1.541 9.348 1.00 97.81 228 GLN A CA 1
ATOM 1800 C C . GLN A 1 228 ? 7.911 -2.808 9.529 1.00 97.81 228 GLN A C 1
ATOM 1802 O O . GLN A 1 228 ? 6.815 -2.722 10.056 1.00 97.81 228 GLN A O 1
ATOM 1807 N N . ILE A 1 229 ? 8.443 -3.986 9.190 1.00 97.12 229 ILE A N 1
ATOM 1808 C CA . ILE A 1 229 ? 7.782 -5.281 9.425 1.00 97.12 229 ILE A CA 1
ATOM 1809 C C . ILE A 1 229 ? 7.412 -5.451 10.906 1.00 97.12 229 ILE A C 1
ATOM 1811 O O . ILE A 1 229 ? 6.324 -5.928 11.219 1.00 97.12 229 ILE A O 1
ATOM 1815 N N . ALA A 1 230 ? 8.296 -5.063 11.830 1.00 97.19 230 ALA A N 1
ATOM 1816 C CA . ALA A 1 230 ? 7.983 -5.109 13.257 1.00 97.19 230 ALA A CA 1
ATOM 1817 C C . ALA A 1 230 ? 6.835 -4.151 13.622 1.00 97.19 230 ALA A C 1
ATOM 1819 O O . ALA A 1 230 ? 5.909 -4.562 14.315 1.00 97.19 230 ALA A O 1
ATOM 1820 N N . MET A 1 231 ? 6.855 -2.917 13.112 1.00 97.38 231 MET A N 1
ATOM 1821 C CA . MET A 1 231 ? 5.798 -1.933 13.366 1.00 97.38 231 MET A CA 1
ATOM 1822 C C . MET A 1 231 ? 4.451 -2.322 12.747 1.00 97.38 231 MET A C 1
ATOM 1824 O O . MET A 1 231 ? 3.437 -2.162 13.415 1.00 97.38 231 MET A O 1
ATOM 1828 N N . GLU A 1 232 ? 4.413 -2.907 11.545 1.00 96.38 232 GLU A N 1
ATOM 1829 C CA . GLU A 1 232 ? 3.151 -3.380 10.947 1.00 96.38 232 GLU A CA 1
ATOM 1830 C C . GLU A 1 232 ? 2.519 -4.527 11.756 1.00 96.38 232 GLU A C 1
ATOM 1832 O O . GLU A 1 232 ? 1.297 -4.634 11.829 1.00 96.38 232 GLU A O 1
ATOM 1837 N N . ASN A 1 233 ? 3.321 -5.358 12.437 1.00 95.94 233 ASN A N 1
ATOM 1838 C CA . ASN A 1 233 ? 2.770 -6.343 13.377 1.00 95.94 233 ASN A CA 1
ATOM 1839 C C . ASN A 1 233 ? 2.122 -5.665 14.595 1.00 95.94 233 ASN A C 1
ATOM 1841 O O . ASN A 1 233 ? 1.053 -6.089 15.027 1.00 95.94 233 ASN A O 1
ATOM 1845 N N . ILE A 1 234 ? 2.736 -4.600 15.119 1.00 97.19 234 ILE A N 1
ATOM 1846 C CA . ILE A 1 234 ? 2.182 -3.814 16.235 1.00 97.19 234 ILE A CA 1
ATOM 1847 C C . ILE A 1 234 ? 0.909 -3.071 15.795 1.00 97.19 234 ILE A C 1
ATOM 1849 O O . ILE A 1 234 ? -0.053 -2.988 16.560 1.00 97.19 234 ILE A O 1
ATOM 1853 N N . HIS A 1 235 ? 0.856 -2.580 14.553 1.00 96.69 235 HIS A N 1
ATOM 1854 C CA . HIS A 1 235 ? -0.357 -2.005 13.963 1.00 96.69 235 HIS A CA 1
ATOM 1855 C C . HIS A 1 235 ? -1.485 -3.041 13.897 1.00 96.69 235 HIS A C 1
ATOM 1857 O O . HIS A 1 235 ? -2.572 -2.801 14.427 1.00 96.69 235 HIS A O 1
ATOM 1863 N N . SER A 1 236 ? -1.200 -4.223 13.343 1.00 94.31 236 SER A N 1
ATOM 1864 C CA . SER A 1 236 ? -2.168 -5.317 13.227 1.00 94.31 236 SER A CA 1
ATOM 1865 C C . SER A 1 236 ? -2.694 -5.780 14.594 1.00 94.31 236 SER A C 1
ATOM 1867 O O . SER A 1 236 ? -3.905 -5.968 14.769 1.00 94.31 236 SER A O 1
ATOM 1869 N N . GLU A 1 237 ? -1.817 -5.885 15.599 1.00 95.69 237 GLU A N 1
ATOM 1870 C CA . GLU A 1 237 ? -2.203 -6.148 16.991 1.00 95.69 237 GLU A CA 1
ATOM 1871 C C . GLU A 1 237 ? -3.124 -5.050 17.535 1.00 95.69 237 GLU A C 1
ATOM 1873 O O . GLU A 1 237 ? -4.195 -5.342 18.070 1.00 95.69 237 GLU A O 1
ATOM 1878 N N . THR A 1 238 ? -2.756 -3.784 17.339 1.00 96.25 238 THR A N 1
ATOM 1879 C CA . THR A 1 238 ? -3.530 -2.631 17.816 1.00 96.25 238 THR A CA 1
ATOM 1880 C C . THR A 1 238 ? -4.937 -2.610 17.225 1.00 96.25 238 THR A C 1
ATOM 1882 O O . THR A 1 238 ? -5.913 -2.478 17.966 1.00 96.25 238 THR A O 1
ATOM 1885 N N . TYR A 1 239 ? -5.085 -2.795 15.910 1.00 95.31 239 TYR A N 1
ATOM 1886 C CA . TYR A 1 239 ? -6.410 -2.848 15.284 1.00 95.31 239 TYR A CA 1
ATOM 1887 C C . TYR A 1 239 ? -7.233 -4.039 15.769 1.00 95.31 239 TYR A C 1
ATOM 1889 O O . TYR A 1 239 ? -8.438 -3.899 15.991 1.00 95.31 239 TYR A O 1
ATOM 1897 N N . SER A 1 240 ? -6.591 -5.184 15.999 1.00 92.19 240 SER A N 1
ATOM 1898 C CA . SER A 1 240 ? -7.258 -6.357 16.565 1.00 92.19 240 SER A CA 1
ATOM 1899 C C . SER A 1 240 ? -7.791 -6.072 17.971 1.00 92.19 240 SER A C 1
ATOM 1901 O O . SER A 1 240 ? -8.960 -6.346 18.243 1.00 92.19 240 SER A O 1
ATOM 1903 N N . LEU A 1 241 ? -6.994 -5.435 18.836 1.00 93.56 241 LEU A N 1
ATOM 1904 C CA . LEU A 1 241 ? -7.413 -5.028 20.183 1.00 93.56 241 LEU A CA 1
ATOM 1905 C C . LEU A 1 241 ? -8.569 -4.019 20.156 1.00 93.56 241 LEU A C 1
ATOM 1907 O O . LEU A 1 241 ? -9.510 -4.146 20.941 1.00 93.56 241 LEU A O 1
ATOM 1911 N N . LEU A 1 242 ? -8.544 -3.049 19.238 1.00 94.88 242 LEU A N 1
ATOM 1912 C CA . LEU A 1 242 ? -9.638 -2.087 19.055 1.00 94.88 242 LEU A CA 1
ATOM 1913 C C . LEU A 1 242 ? -10.942 -2.792 18.652 1.00 94.88 242 LEU A C 1
ATOM 1915 O O . LEU A 1 242 ? -11.999 -2.535 19.234 1.00 94.88 242 LEU A O 1
ATOM 1919 N N . ILE A 1 243 ? -10.868 -3.729 17.703 1.00 93.06 243 ILE A N 1
ATOM 1920 C CA . ILE A 1 243 ? -12.015 -4.548 17.290 1.00 93.06 243 ILE A CA 1
ATOM 1921 C C . ILE A 1 243 ? -12.541 -5.373 18.475 1.00 93.06 243 ILE A C 1
ATOM 1923 O O . ILE A 1 243 ? -13.748 -5.383 18.724 1.00 93.06 243 ILE A O 1
ATOM 1927 N N . GLU A 1 244 ? -11.673 -6.023 19.255 1.00 90.62 244 GLU A N 1
ATOM 1928 C CA . GLU A 1 244 ? -12.095 -6.772 20.448 1.00 90.62 244 GLU A CA 1
ATOM 1929 C C . GLU A 1 244 ? -12.731 -5.883 21.524 1.00 90.62 244 GLU A C 1
ATOM 1931 O O . GLU A 1 244 ? -13.696 -6.283 22.195 1.00 90.62 244 GLU A O 1
ATOM 1936 N N . GLN A 1 245 ? -12.215 -4.665 21.689 1.00 91.25 245 GLN A N 1
ATOM 1937 C CA . GLN A 1 245 ? -12.706 -3.720 22.679 1.00 91.25 245 GLN A CA 1
ATOM 1938 C C . GLN A 1 245 ? -14.093 -3.192 22.307 1.00 91.25 245 GLN A C 1
ATOM 1940 O O . GLN A 1 245 ? -14.978 -3.161 23.168 1.00 91.25 245 GLN A O 1
ATOM 1945 N N . TYR A 1 246 ? -14.324 -2.827 21.047 1.00 92.62 246 TYR A N 1
ATOM 1946 C CA . TYR A 1 246 ? -15.581 -2.204 20.618 1.00 92.62 246 TYR A CA 1
ATOM 1947 C C . TYR A 1 246 ? -16.663 -3.226 20.245 1.00 92.62 246 TYR A C 1
ATOM 1949 O O . TYR A 1 246 ? -17.853 -2.989 20.478 1.00 92.62 246 TYR A O 1
ATOM 1957 N N . ILE A 1 247 ? -16.277 -4.389 19.712 1.00 92.38 247 ILE A N 1
ATOM 1958 C CA . ILE A 1 247 ? -17.200 -5.372 19.128 1.00 92.38 247 ILE A CA 1
ATOM 1959 C C . ILE A 1 247 ? -17.374 -6.563 20.067 1.00 92.38 247 ILE A C 1
ATOM 1961 O O . ILE A 1 247 ? -16.594 -7.523 20.099 1.00 92.38 247 ILE A O 1
ATOM 1965 N N . LYS A 1 248 ? -18.435 -6.488 20.876 1.00 89.81 248 LYS A N 1
ATOM 1966 C CA . LYS A 1 248 ? -18.750 -7.510 21.883 1.00 89.81 248 LYS A CA 1
ATOM 1967 C C . LYS A 1 248 ? -19.414 -8.755 21.299 1.00 89.81 248 LYS A C 1
ATOM 1969 O O . LYS A 1 248 ? -19.258 -9.816 21.894 1.00 89.81 248 LYS A O 1
ATOM 1974 N N . ASP A 1 249 ? -20.116 -8.640 20.170 1.00 92.69 249 ASP A N 1
ATOM 1975 C CA . ASP A 1 249 ? -20.699 -9.796 19.487 1.00 92.69 249 ASP A CA 1
ATOM 1976 C C . ASP A 1 249 ? -19.609 -10.595 18.746 1.00 92.69 249 ASP A C 1
ATOM 1978 O O . ASP A 1 249 ? -18.970 -10.050 17.842 1.00 92.69 249 ASP A O 1
ATOM 1982 N N . PRO A 1 250 ? -19.374 -11.873 19.098 1.00 91.75 250 PRO A N 1
ATOM 1983 C CA . PRO A 1 250 ? -18.356 -12.687 18.441 1.00 91.75 250 PRO A CA 1
ATOM 1984 C C . PRO A 1 250 ? -18.623 -12.904 16.949 1.00 91.75 250 PRO A C 1
ATOM 1986 O O . PRO A 1 250 ? -17.670 -12.953 16.177 1.00 91.75 250 PRO A O 1
ATOM 1989 N N . SER A 1 251 ? -19.894 -13.001 16.536 1.00 91.19 251 SER A N 1
ATOM 1990 C CA . SER A 1 251 ? -20.237 -13.228 15.127 1.00 91.19 251 SER A CA 1
ATOM 1991 C C . SER A 1 251 ? -19.943 -11.996 14.275 1.00 91.19 251 SER A C 1
ATOM 1993 O O . SER A 1 251 ? -19.384 -12.127 13.187 1.00 91.19 251 SER A O 1
ATOM 1995 N N . GLU A 1 252 ? -20.292 -10.801 14.759 1.00 91.00 252 GLU A N 1
ATOM 1996 C CA . GLU A 1 252 ? -19.911 -9.549 14.103 1.00 91.00 252 GLU A CA 1
ATOM 1997 C C . GLU A 1 252 ? -18.387 -9.398 14.039 1.00 91.00 252 GLU A C 1
ATOM 1999 O O . GLU A 1 252 ? -17.853 -8.996 13.008 1.00 91.00 252 GLU A O 1
ATOM 2004 N N . ARG A 1 253 ? -17.675 -9.771 15.105 1.00 91.94 253 ARG A N 1
ATOM 2005 C CA . ARG A 1 253 ? -16.212 -9.706 15.145 1.00 91.94 253 ARG A CA 1
ATOM 2006 C C . ARG A 1 253 ? -15.554 -10.601 14.098 1.00 91.94 253 ARG A C 1
ATOM 2008 O O . ARG A 1 253 ? -14.679 -10.142 13.374 1.00 91.94 253 ARG A O 1
ATOM 2015 N N . GLU A 1 254 ? -15.988 -11.855 14.006 1.00 89.56 254 GLU A N 1
ATOM 2016 C CA . GLU A 1 254 ? -15.489 -12.807 13.008 1.00 89.56 254 GLU A CA 1
ATOM 2017 C C . GLU A 1 254 ? -15.736 -12.291 11.585 1.00 89.56 254 GLU A C 1
ATOM 2019 O O . GLU A 1 254 ? -14.834 -12.311 10.752 1.00 89.56 254 GLU A O 1
ATOM 2024 N N . ASN A 1 255 ? -16.915 -11.715 11.338 1.00 89.50 255 ASN A N 1
ATOM 2025 C CA . ASN A 1 255 ? -17.247 -11.107 10.053 1.00 89.50 255 ASN A CA 1
ATOM 2026 C C . ASN A 1 255 ? -16.331 -9.920 9.691 1.00 89.50 255 ASN A C 1
ATOM 2028 O O . ASN A 1 255 ? -15.995 -9.752 8.521 1.00 89.50 255 ASN A O 1
ATOM 2032 N N . LEU A 1 256 ? -15.925 -9.106 10.675 1.00 88.00 256 LEU A N 1
ATOM 2033 C CA . LEU A 1 256 ? -15.002 -7.980 10.473 1.00 88.00 256 LEU A CA 1
ATOM 2034 C C . LEU A 1 256 ? -13.553 -8.441 10.268 1.00 88.00 256 LEU A C 1
ATOM 2036 O O . LEU A 1 256 ? -12.836 -7.830 9.482 1.00 88.00 256 LEU A O 1
ATOM 2040 N N . PHE A 1 257 ? -13.116 -9.514 10.932 1.00 87.50 257 PHE A N 1
ATOM 2041 C CA . PHE A 1 257 ? -11.793 -10.093 10.681 1.00 87.50 257 PHE A CA 1
ATOM 2042 C C . PHE A 1 257 ? -11.700 -10.766 9.305 1.00 87.50 257 PHE A C 1
ATOM 2044 O O . PHE A 1 257 ? -10.634 -10.753 8.697 1.00 87.50 257 PHE A O 1
ATOM 2051 N N . ASP A 1 258 ? -12.815 -11.277 8.775 1.00 86.44 258 ASP A N 1
ATOM 2052 C CA . ASP A 1 258 ? -12.902 -11.849 7.424 1.00 86.44 258 ASP A CA 1
ATOM 2053 C C . ASP A 1 258 ? -13.311 -10.819 6.346 1.00 86.44 258 ASP A C 1
ATOM 2055 O O . ASP A 1 258 ? -13.840 -11.161 5.285 1.00 86.44 258 ASP A O 1
ATOM 2059 N N . ALA A 1 259 ? -13.065 -9.527 6.592 1.00 83.38 259 ALA A N 1
ATOM 2060 C CA . ALA A 1 259 ? -13.510 -8.429 5.727 1.00 83.38 259 ALA A CA 1
ATOM 2061 C C . ALA A 1 259 ? -13.088 -8.554 4.257 1.00 83.38 259 ALA A C 1
ATOM 2063 O O . ALA A 1 259 ? -13.819 -8.119 3.368 1.00 83.38 259 ALA A O 1
ATOM 2064 N N . ILE A 1 260 ? -11.950 -9.193 3.971 1.00 78.12 260 ILE A N 1
ATOM 2065 C CA . ILE A 1 260 ? -11.489 -9.458 2.597 1.00 78.12 260 ILE A CA 1
ATOM 2066 C C . ILE A 1 260 ? -12.522 -10.282 1.808 1.00 78.12 260 ILE A C 1
ATOM 2068 O O . ILE A 1 260 ? -12.669 -10.120 0.592 1.00 78.12 260 ILE A O 1
ATOM 2072 N N . HIS A 1 261 ? -13.251 -11.172 2.477 1.00 82.06 261 HIS A N 1
ATOM 2073 C CA . HIS A 1 261 ? -14.252 -12.038 1.858 1.00 82.06 261 HIS A CA 1
ATOM 2074 C C . HIS A 1 261 ? -15.683 -11.558 2.090 1.00 82.06 261 HIS A C 1
ATOM 2076 O O . HIS A 1 261 ? -16.552 -11.809 1.249 1.00 82.06 261 HIS A O 1
ATOM 2082 N N . THR A 1 262 ? -15.928 -10.830 3.176 1.00 78.88 262 THR A N 1
ATOM 2083 C CA . THR A 1 262 ? -17.274 -10.428 3.596 1.00 78.88 262 THR A CA 1
ATOM 2084 C C . THR A 1 262 ? -17.644 -9.000 3.181 1.00 78.88 262 THR A C 1
ATOM 2086 O O . THR A 1 262 ? -18.832 -8.677 3.111 1.00 78.88 262 THR A O 1
ATOM 2089 N N . MET A 1 263 ? -16.666 -8.151 2.831 1.00 80.62 263 MET A N 1
ATOM 2090 C CA . MET A 1 263 ? -16.876 -6.734 2.511 1.00 80.62 263 MET A CA 1
ATOM 2091 C C . MET A 1 263 ? -16.418 -6.391 1.078 1.00 80.62 263 MET A C 1
ATOM 2093 O O . MET A 1 263 ? -15.219 -6.261 0.823 1.00 80.62 263 MET A O 1
ATOM 2097 N N . PRO A 1 264 ? -17.350 -6.163 0.125 1.00 83.06 264 PRO A N 1
ATOM 2098 C CA . PRO A 1 264 ? -17.007 -5.883 -1.274 1.00 83.06 264 PRO A CA 1
ATOM 2099 C C . PRO A 1 264 ? -16.010 -4.729 -1.491 1.00 83.06 264 PRO A C 1
ATOM 2101 O O . PRO A 1 264 ? -15.084 -4.917 -2.277 1.00 83.06 264 PRO A O 1
ATOM 2104 N N . PRO A 1 265 ? -16.104 -3.580 -0.784 1.00 79.88 265 PRO A N 1
ATOM 2105 C CA . PRO A 1 265 ? -15.145 -2.488 -0.968 1.00 79.88 265 PRO A CA 1
ATOM 2106 C C . PRO A 1 265 ? -13.716 -2.834 -0.532 1.00 79.88 265 PRO A C 1
ATOM 2108 O O . PRO A 1 265 ? -12.770 -2.289 -1.090 1.00 79.88 265 PRO A O 1
ATOM 2111 N N . VAL A 1 266 ? -13.559 -3.719 0.460 1.00 79.56 266 VAL A N 1
ATOM 2112 C CA . VAL A 1 266 ? -12.243 -4.191 0.925 1.00 79.56 266 VAL A CA 1
ATOM 2113 C C . VAL A 1 266 ? -11.656 -5.155 -0.100 1.00 79.56 266 VAL A C 1
ATOM 2115 O O . VAL A 1 266 ? -10.483 -5.061 -0.424 1.00 79.56 266 VAL A O 1
ATOM 2118 N N . ARG A 1 267 ? -12.490 -6.030 -0.672 1.00 78.19 267 ARG A N 1
ATOM 2119 C CA . ARG A 1 267 ? -12.084 -6.993 -1.704 1.00 78.19 267 ARG A CA 1
ATOM 2120 C C . ARG A 1 267 ? -11.622 -6.349 -3.017 1.00 78.19 267 ARG A C 1
ATOM 2122 O O . ARG A 1 267 ? -10.812 -6.937 -3.726 1.00 78.19 267 ARG A O 1
ATOM 2129 N N . GLU A 1 268 ? -12.205 -5.216 -3.399 1.00 78.31 268 GLU A N 1
ATOM 2130 C CA . GLU A 1 268 ? -11.853 -4.506 -4.639 1.00 78.31 268 GLU A CA 1
ATOM 2131 C C . GLU A 1 268 ? -10.522 -3.738 -4.556 1.00 78.31 268 GLU A C 1
ATOM 2133 O O . GLU A 1 268 ? -10.005 -3.326 -5.598 1.00 78.31 268 GLU A O 1
ATOM 2138 N N . LYS A 1 269 ? -9.998 -3.513 -3.346 1.00 75.06 269 LYS A N 1
ATOM 2139 C CA . LYS A 1 269 ? -8.761 -2.769 -3.085 1.00 75.06 269 LYS A CA 1
ATOM 2140 C C . LYS A 1 269 ? -7.537 -3.672 -3.093 1.00 75.06 269 LYS A C 1
ATOM 2142 O O . LYS A 1 269 ? -6.505 -3.174 -3.596 1.00 75.06 269 LYS A O 1
#

Secondary structure (DSSP, 8-state):
-EEEEE-TT-SSHHHHHHHHHHHHHHTTTT--EEEEESSS-HHHHHHHHHHHT--SSEEEE-SSTTHHHHTT--SSSEEEEE-TTS-EEEEEETTT--TTHHHHHHHHS----PPPP---HHHHHHHHHHTT-TTTS--TTTT---S-S-HHHHHHHHHHHTT---GGGS--TTHHHHHHHS-HHHHHHHHHHHHHHHHHHHHHHHHIIIIIHHH---HHHHHHHHHHHHHHHHHHHHHHHHHHHH---HHHHHHHHTHHHH-HHHHT-

Radius of gyration: 26.89 Å; chains: 1; bounding box: 56×39×75 Å

Foldseek 3Di:
DKEWEAALPDPCQLVVLVVQLVVLVVCPPNDAAEYEYLYDALVSQVVSCVVSVRDRHHYYYDPDNCVCVVLVNPDPGKMFDAALQRDTQFTGPCVRDPPPVSVVVSSVPDPDDHDDPDDPPVNVVVVVVQCVDPFQHADPCLPPCPPPPCVVLLVVLVVLVVVDDALVVDDCPCVLVVLVVDDPVVNVVVLLVLLLLLVVLVVVLCCLVVPDLVRTSHNSNVSSSVSVNVVSVRSNVNSLVVLVSNPVDPVSSVLSPVCCPNPVVSVVD